Protein AF-0000000081006965 (afdb_homodimer)

pLDDT: mean 77.1, std 19.62, range [31.06, 96.44]

Radius of gyration: 21.75 Å; Cα contacts (8 Å, |Δi|>4): 290; chains: 2; bounding box: 75×69×62 Å

Organism: Clitoria ternatea (NCBI:txid43366)

Sequence (294 aa):
MEWSRDFKRTRKKKHHNWRSQAQQQIYSSNLRQALASAPRRGKAVRESADRVLAITGKGRSRWSRAILAKRVKLKLRKRKRRWKKGKGVERRVRFLGGLIPGCRKEGLTVILEEAIDYIPALEMQVRAMTALFNLLSSASASASTSTMEWSRDFKRTRKKKHHNWRSQAQQQIYSSNLRQALASAPRRGKAVRESADRVLAITGKGRSRWSRAILAKRVKLKLRKRKRRWKKGKGVERRVRFLGGLIPGCRKEGLTVILEEAIDYIPALEMQVRAMTALFNLLSSASASASTST

Foldseek 3Di:
DPPPPPPPVVVPLPDPPCPDPVLVVVLVVQLVVQQVPFDLDLVRNLLSNLLSVLVSVVVSDPSSVVSPCVVVVDPSDDPPPPDPPDPPVVVVQQVLLVVQPPRNPPDNVVSVVSCVVVVVVVVVVSSVVSNVCSVVVVVVVVVVVVD/DPPPPPPPVVVPLPDPPCPDPVLVVVLVVQLVVQQVPFDLDLVRNLLSNLLSVLVSVVLSDPSSVVSPCVVVVDPSDDPPDPDPPDPPVVVVQQVLLVVQPPRNPPDNVVSVVSCVVVVVVVVVVSSVVSNVCSVVVVVVVVVVVVD

Nearest PDB structures (foldseek):
  3on2-assembly1_A  TM=3.967E-01  e=4.120E+00  Rhodococcus jostii RHA1
  3on2-assembly3_C  TM=3.974E-01  e=4.599E+00  Rhodococcus jostii RHA1
  3on2-assembly1_A  TM=3.963E-01  e=4.663E+00  Rhodococcus jostii RHA1
  3on2-assembly3_C  TM=3.970E-01  e=5.204E+00  Rhodococcus jostii RHA1

Structure (mmCIF, N/CA/C/O backbone):
data_AF-0000000081006965-model_v1
#
loop_
_entity.id
_entity.type
_entity.pdbx_description
1 polymer 'Transcription factor'
#
loop_
_atom_site.group_PDB
_atom_site.id
_atom_site.type_symbol
_atom_site.label_atom_id
_atom_site.label_alt_id
_atom_site.label_comp_id
_atom_site.label_asym_id
_atom_site.label_entity_id
_atom_site.label_seq_id
_atom_site.pdbx_PDB_ins_code
_atom_site.Cartn_x
_atom_site.Cartn_y
_atom_site.Cartn_z
_atom_site.occupancy
_atom_site.B_iso_or_equiv
_atom_site.auth_seq_id
_atom_site.auth_comp_id
_atom_site.auth_asym_id
_atom_site.auth_atom_id
_atom_site.pdbx_PDB_model_num
ATOM 1 N N . MET A 1 1 ? -39.594 30.688 -23.125 1 31.27 1 MET A N 1
ATOM 2 C CA . MET A 1 1 ? -38.188 30.812 -22.812 1 31.27 1 MET A CA 1
ATOM 3 C C . MET A 1 1 ? -37.75 29.734 -21.828 1 31.27 1 MET A C 1
ATOM 5 O O . MET A 1 1 ? -38.125 29.766 -20.656 1 31.27 1 MET A O 1
ATOM 9 N N . GLU A 1 2 ? -37.75 28.391 -22.156 1 40 2 GLU A N 1
ATOM 10 C CA . GLU A 1 2 ? -37.531 27.125 -21.453 1 40 2 GLU A CA 1
ATOM 11 C C . GLU A 1 2 ? -36.156 27.078 -20.828 1 40 2 GLU A C 1
ATOM 13 O O . GLU A 1 2 ? -35.156 27.344 -21.5 1 40 2 GLU A O 1
ATOM 18 N N . TRP A 1 3 ? -35.969 27.578 -19.547 1 38.31 3 TRP A N 1
ATOM 19 C CA . TRP A 1 3 ? -34.812 27.609 -18.641 1 38.31 3 TRP A CA 1
ATOM 20 C C . TRP A 1 3 ? -34.094 26.266 -18.609 1 38.31 3 TRP A C 1
ATOM 22 O O . TRP A 1 3 ? -34.688 25.25 -18.266 1 38.31 3 TRP A O 1
ATOM 32 N N . SER A 1 4 ? -33.312 25.891 -19.625 1 39.94 4 SER A N 1
ATOM 33 C CA . SER A 1 4 ? -32.406 24.75 -19.688 1 39.94 4 SER A CA 1
ATOM 34 C C . SER A 1 4 ? -31.469 24.734 -18.484 1 39.94 4 SER A C 1
ATOM 36 O O . SER A 1 4 ? -30.625 25.625 -18.312 1 39.94 4 SER A O 1
ATOM 38 N N . ARG A 1 5 ? -31.953 24.453 -17.234 1 36.75 5 ARG A N 1
ATOM 39 C CA . ARG A 1 5 ? -31.188 24.188 -16.031 1 36.75 5 ARG A CA 1
ATOM 40 C C . ARG A 1 5 ? -29.984 23.281 -16.328 1 36.75 5 ARG A C 1
ATOM 42 O O . ARG A 1 5 ? -30.156 22.141 -16.766 1 36.75 5 ARG A O 1
ATOM 49 N N . ASP A 1 6 ? -28.953 23.781 -16.938 1 35.38 6 ASP A N 1
ATOM 50 C CA . ASP A 1 6 ? -27.656 23.156 -17.156 1 35.38 6 ASP A CA 1
ATOM 51 C C . ASP A 1 6 ? -27.188 22.422 -15.906 1 35.38 6 ASP A C 1
ATOM 53 O O . ASP A 1 6 ? -27.109 23 -14.82 1 35.38 6 ASP A O 1
ATOM 57 N N . PHE A 1 7 ? -27.531 21.172 -15.656 1 37.09 7 PHE A N 1
ATOM 58 C CA . PHE A 1 7 ? -27.094 20.172 -14.688 1 37.09 7 PHE A CA 1
ATOM 59 C C . PHE A 1 7 ? -25.578 20.219 -14.508 1 37.09 7 PHE A C 1
ATOM 61 O O . PHE A 1 7 ? -24.828 19.891 -15.438 1 37.09 7 PHE A O 1
ATOM 68 N N . LYS A 1 8 ? -24.969 21.266 -14.055 1 34.66 8 LYS A N 1
ATOM 69 C CA . LYS A 1 8 ? -23.578 21.281 -13.609 1 34.66 8 LYS A CA 1
ATOM 70 C C . LYS A 1 8 ? -23.266 20.062 -12.75 1 34.66 8 LYS A C 1
ATOM 72 O O . LYS A 1 8 ? -23.828 19.891 -11.664 1 34.66 8 LYS A O 1
ATOM 77 N N . ARG A 1 9 ? -23.281 18.875 -13.414 1 41.22 9 ARG A N 1
ATOM 78 C CA . ARG A 1 9 ? -22.828 17.641 -12.773 1 41.22 9 ARG A CA 1
ATOM 79 C C . ARG A 1 9 ? -21.547 17.906 -11.977 1 41.22 9 ARG A C 1
ATOM 81 O O . ARG A 1 9 ? -20.5 18.203 -12.555 1 41.22 9 ARG A O 1
ATOM 88 N N . THR A 1 10 ? -21.609 18.609 -10.914 1 34.97 10 THR A N 1
ATOM 89 C CA . THR A 1 10 ? -20.516 18.719 -9.969 1 34.97 10 THR A CA 1
ATOM 90 C C . THR A 1 10 ? -19.75 17.406 -9.859 1 34.97 10 THR A C 1
ATOM 92 O O . THR A 1 10 ? -20.359 16.359 -9.602 1 34.97 10 THR A O 1
ATOM 95 N N . ARG A 1 11 ? -18.969 17.172 -10.82 1 36.47 11 ARG A N 1
ATOM 96 C CA . ARG A 1 11 ? -18.094 16.016 -10.828 1 36.47 11 ARG A CA 1
ATOM 97 C C . ARG A 1 11 ? -17.453 15.789 -9.453 1 36.47 11 ARG A C 1
ATOM 99 O O . ARG A 1 11 ? -16.438 16.391 -9.125 1 36.47 11 ARG A O 1
ATOM 106 N N . LYS A 1 12 ? -18.375 15.703 -8.383 1 39.62 12 LYS A N 1
ATOM 107 C CA . LYS A 1 12 ? -17.859 15.305 -7.078 1 39.62 12 LYS A CA 1
ATOM 108 C C . LYS A 1 12 ? -16.797 14.219 -7.215 1 39.62 12 LYS A C 1
ATOM 110 O O . LYS A 1 12 ? -17 13.234 -7.926 1 39.62 12 LYS A O 1
ATOM 115 N N . LYS A 1 13 ? -15.539 14.562 -7.141 1 44.94 13 LYS A N 1
ATOM 116 C CA . LYS A 1 13 ? -14.367 13.703 -7.145 1 44.94 13 LYS A CA 1
ATOM 117 C C . LYS A 1 13 ? -14.609 12.445 -6.309 1 44.94 13 LYS A C 1
ATOM 119 O O . LYS A 1 13 ? -14.688 12.516 -5.082 1 44.94 13 LYS A O 1
ATOM 124 N N . LYS A 1 14 ? -15.531 11.523 -6.816 1 42.94 14 LYS A N 1
ATOM 125 C CA . LYS A 1 14 ? -15.875 10.281 -6.137 1 42.94 14 LYS A CA 1
ATOM 126 C C . LYS A 1 14 ? -14.633 9.43 -5.887 1 42.94 14 LYS A C 1
ATOM 128 O O . LYS A 1 14 ? -13.828 9.211 -6.797 1 42.94 14 LYS A O 1
ATOM 133 N N . HIS A 1 15 ? -14.023 9.516 -4.75 1 53.03 15 HIS A N 1
ATOM 134 C CA . HIS A 1 15 ? -12.984 8.586 -4.316 1 53.03 15 HIS A CA 1
ATOM 135 C C . HIS A 1 15 ? -13.289 7.164 -4.789 1 53.03 15 HIS A C 1
ATOM 137 O O . HIS A 1 15 ? -14.445 6.762 -4.855 1 53.03 15 HIS A O 1
ATOM 143 N N . HIS A 1 16 ? -12.477 6.676 -5.746 1 56.41 16 HIS A N 1
ATOM 144 C CA . HIS A 1 16 ? -12.695 5.297 -6.164 1 56.41 16 HIS A CA 1
ATOM 145 C C . HIS A 1 16 ? -12.953 4.387 -4.969 1 56.41 16 HIS A C 1
ATOM 147 O O . HIS A 1 16 ? -12.273 4.496 -3.941 1 56.41 16 HIS A O 1
ATOM 153 N N . ASN A 1 17 ? -14.125 3.898 -4.938 1 65.62 17 ASN A N 1
ATOM 154 C CA . ASN A 1 17 ? -14.4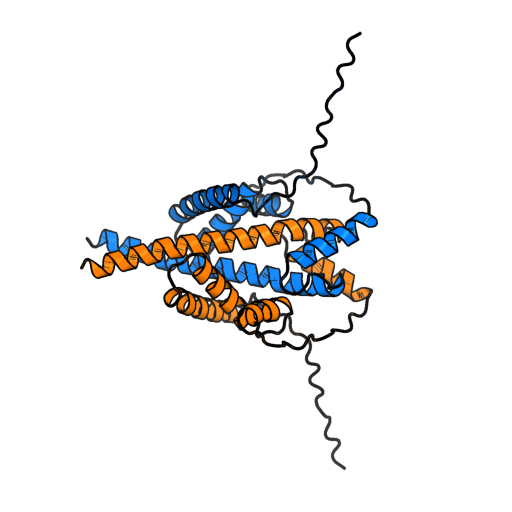61 2.904 -3.924 1 65.62 17 ASN A CA 1
ATOM 155 C C . ASN A 1 17 ? -13.664 1.617 -4.117 1 65.62 17 ASN A C 1
ATOM 157 O O . ASN A 1 17 ? -14.148 0.666 -4.73 1 65.62 17 ASN A O 1
ATOM 161 N N . TRP A 1 18 ? -12.398 1.569 -3.709 1 75.12 18 TRP A N 1
ATOM 162 C CA . TRP A 1 18 ? -11.5 0.429 -3.871 1 75.12 18 TRP A CA 1
ATOM 163 C C . TRP A 1 18 ? -12.016 -0.781 -3.098 1 75.12 18 TRP A C 1
ATOM 165 O O . TRP A 1 18 ? -11.594 -1.911 -3.35 1 75.12 18 TRP A O 1
ATOM 175 N N . ARG A 1 19 ? -13.102 -0.503 -2.398 1 66.06 19 ARG A N 1
ATOM 176 C CA . ARG A 1 19 ? -13.523 -1.569 -1.495 1 66.06 19 ARG A CA 1
ATOM 177 C C . ARG A 1 19 ? -14.727 -2.318 -2.055 1 66.06 19 ARG A C 1
ATOM 179 O O . ARG A 1 19 ? -15.102 -3.375 -1.543 1 66.06 19 ARG A O 1
ATOM 186 N N . SER A 1 20 ? -15.109 -1.802 -3.201 1 79.62 20 SER A N 1
ATOM 187 C CA . SER A 1 20 ? -16.281 -2.523 -3.68 1 79.62 20 SER A CA 1
ATOM 188 C C . SER A 1 20 ? -15.898 -3.871 -4.281 1 79.62 20 SER A C 1
ATOM 190 O O . SER A 1 20 ? -14.852 -3.992 -4.922 1 79.62 20 SER A O 1
ATOM 192 N N . GLN A 1 21 ? -16.828 -4.906 -4.031 1 79.38 21 GLN A N 1
ATOM 193 C CA . GLN A 1 21 ? -16.609 -6.266 -4.508 1 79.38 21 GLN A CA 1
ATOM 194 C C . GLN A 1 21 ? -16.516 -6.309 -6.031 1 79.38 21 GLN A C 1
ATOM 196 O O . GLN A 1 21 ? -15.703 -7.047 -6.594 1 79.38 21 GLN A O 1
ATOM 201 N N . ALA A 1 22 ? -17.328 -5.473 -6.59 1 81.69 22 ALA A N 1
ATOM 202 C CA . ALA A 1 22 ? -17.328 -5.453 -8.047 1 81.69 22 ALA A CA 1
ATOM 203 C C . ALA A 1 22 ? -15.992 -4.949 -8.594 1 81.69 22 ALA A C 1
ATOM 205 O O . ALA A 1 22 ? -15.422 -5.543 -9.508 1 81.69 22 ALA A O 1
ATOM 206 N N . GLN A 1 23 ? -15.508 -3.916 -7.977 1 81.75 23 GLN A N 1
ATOM 207 C CA . GLN A 1 23 ? -14.227 -3.355 -8.406 1 81.75 23 GLN A CA 1
ATOM 208 C C . GLN A 1 23 ? -13.086 -4.34 -8.172 1 81.75 23 GLN A C 1
ATOM 210 O O . GLN A 1 23 ? -12.172 -4.453 -8.992 1 81.75 23 GLN A O 1
ATOM 215 N N . GLN A 1 24 ? -13.188 -5.02 -7.137 1 84.75 24 GLN A N 1
ATOM 216 C CA . GLN A 1 24 ? -12.188 -6.035 -6.809 1 84.75 24 GLN A CA 1
ATOM 217 C C . GLN A 1 24 ? -12.156 -7.133 -7.863 1 84.75 24 GLN A C 1
ATOM 219 O O . GLN A 1 24 ? -11.078 -7.59 -8.258 1 84.75 24 GLN A O 1
ATOM 224 N N . GLN A 1 25 ? -13.375 -7.512 -8.273 1 85.12 25 GLN A N 1
ATOM 225 C CA . GLN A 1 25 ? -13.453 -8.586 -9.258 1 85.12 25 GLN A CA 1
ATOM 226 C C . GLN A 1 25 ? -12.906 -8.133 -10.609 1 85.12 25 GLN A C 1
ATOM 228 O O . GLN A 1 2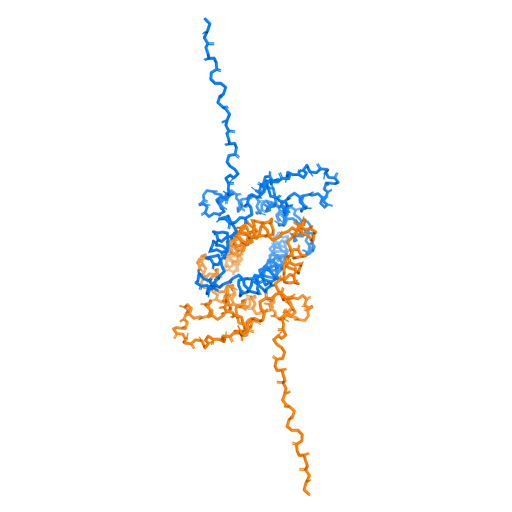5 ? -12.195 -8.883 -11.289 1 85.12 25 GLN A O 1
ATOM 233 N N . ILE A 1 26 ? -13.258 -6.965 -10.906 1 87.25 26 ILE A N 1
ATOM 234 C CA . ILE A 1 26 ? -12.758 -6.414 -12.164 1 87.25 26 ILE A CA 1
ATOM 235 C C . ILE A 1 26 ? -11.242 -6.281 -12.109 1 87.25 26 ILE A C 1
ATOM 237 O O . ILE A 1 26 ? -10.531 -6.699 -13.031 1 87.25 26 ILE A O 1
ATOM 241 N N . TYR A 1 27 ? -10.734 -5.789 -11.047 1 92.12 27 TYR A N 1
ATOM 242 C CA . TYR A 1 27 ? -9.297 -5.617 -10.867 1 92.12 27 TYR A CA 1
ATOM 243 C C . TYR A 1 27 ? -8.578 -6.961 -10.922 1 92.12 27 TYR A C 1
ATOM 245 O O . TYR A 1 27 ? -7.551 -7.094 -11.586 1 92.12 27 TYR A O 1
ATOM 253 N N . SER A 1 28 ? -9.141 -7.91 -10.289 1 90.56 28 SER A N 1
ATOM 254 C CA . SER A 1 28 ? -8.523 -9.227 -10.234 1 90.56 28 SER A CA 1
ATOM 255 C C . SER A 1 28 ? -8.422 -9.852 -11.625 1 90.56 28 SER A C 1
ATOM 257 O O . SER A 1 28 ? -7.387 -10.422 -11.977 1 90.56 28 SER A O 1
ATOM 259 N N . SER A 1 29 ? -9.5 -9.688 -12.312 1 90 29 SER A N 1
ATOM 260 C CA . SER A 1 29 ? -9.516 -10.25 -13.664 1 90 29 SER A CA 1
ATOM 261 C C . SER A 1 29 ? -8.477 -9.562 -14.555 1 90 29 SER A C 1
ATOM 263 O O . SER A 1 29 ? -7.758 -10.234 -15.297 1 90 29 SER A O 1
ATOM 265 N N . ASN A 1 30 ? -8.398 -8.289 -14.461 1 91.62 30 ASN A N 1
ATOM 266 C CA . ASN A 1 30 ? -7.422 -7.527 -15.242 1 91.62 30 ASN A CA 1
ATOM 267 C C . ASN A 1 30 ? -5.992 -7.863 -14.828 1 91.62 30 ASN A C 1
ATOM 269 O O . ASN A 1 30 ? -5.102 -7.953 -15.672 1 91.62 30 ASN A O 1
ATOM 273 N N . LEU A 1 31 ? -5.805 -8.023 -13.609 1 92.75 31 LEU A N 1
ATOM 274 C CA . LEU A 1 31 ? -4.477 -8.328 -13.086 1 92.75 31 LEU A CA 1
ATOM 275 C C . LEU A 1 31 ? -3.998 -9.688 -13.578 1 92.75 31 LEU A C 1
ATOM 277 O O . LEU A 1 31 ? -2.855 -9.828 -14.016 1 92.75 31 LEU A O 1
ATOM 281 N N . ARG A 1 32 ? -4.859 -10.664 -13.531 1 89.56 32 ARG A N 1
ATOM 282 C CA . ARG A 1 32 ? -4.516 -12 -14.008 1 89.56 32 ARG A CA 1
ATOM 283 C C . ARG A 1 32 ? -4.102 -11.969 -15.477 1 89.56 32 ARG A C 1
ATOM 285 O O . ARG A 1 32 ? -3.092 -12.57 -15.852 1 89.56 32 ARG A O 1
ATOM 292 N N . GLN A 1 33 ? -4.895 -11.242 -16.188 1 90.56 33 GLN A N 1
ATOM 293 C CA . GLN A 1 33 ? -4.617 -11.156 -17.625 1 90.56 33 GLN A CA 1
ATOM 294 C C . GLN A 1 33 ? -3.287 -10.453 -17.875 1 90.56 33 GLN A C 1
ATOM 296 O O . GLN A 1 33 ? -2.5 -10.891 -18.719 1 90.56 33 GLN A O 1
ATOM 301 N N . ALA A 1 34 ? -3.033 -9.43 -17.141 1 91.81 34 ALA A N 1
ATOM 302 C CA . ALA A 1 34 ? -1.812 -8.648 -17.328 1 91.81 34 ALA A CA 1
ATOM 303 C C . ALA A 1 34 ? -0.581 -9.445 -16.922 1 91.81 34 ALA A C 1
ATOM 305 O O . ALA A 1 34 ? 0.448 -9.406 -17.594 1 91.81 34 ALA A O 1
ATOM 306 N N . LEU A 1 35 ? -0.679 -10.164 -15.914 1 88.81 35 LEU A N 1
ATOM 307 C CA . LEU A 1 35 ? 0.465 -10.914 -15.398 1 88.81 35 LEU A CA 1
ATOM 308 C C . LEU A 1 35 ? 0.749 -12.133 -16.266 1 88.81 35 LEU A C 1
ATOM 310 O O . LEU A 1 35 ? 1.903 -12.539 -16.406 1 88.81 35 LEU A O 1
ATOM 314 N N . ALA A 1 36 ? -0.28 -12.711 -16.812 1 85.5 36 ALA A N 1
ATOM 315 C CA . ALA A 1 36 ? -0.121 -13.859 -17.703 1 85.5 36 ALA A CA 1
ATOM 316 C C . ALA A 1 36 ? 0.612 -13.477 -18.984 1 85.5 36 ALA A C 1
ATOM 318 O O . ALA A 1 36 ? 1.337 -14.289 -19.562 1 85.5 36 ALA A O 1
ATOM 319 N N . SER A 1 37 ? 0.45 -12.242 -19.281 1 87.31 37 SER A N 1
ATOM 320 C CA . SER A 1 37 ? 1.027 -11.797 -20.547 1 87.31 37 SER A CA 1
ATOM 321 C C . SER A 1 37 ? 2.361 -11.094 -20.344 1 87.31 37 SER A C 1
ATOM 323 O O . SER A 1 37 ? 3.076 -10.797 -21.297 1 87.31 37 SER A O 1
ATOM 325 N N . ALA A 1 38 ? 2.713 -10.922 -19.125 1 86.5 38 ALA A N 1
ATOM 326 C CA . ALA A 1 38 ? 3.922 -10.156 -18.812 1 86.5 38 ALA A CA 1
ATOM 327 C C . ALA A 1 38 ? 5.164 -11.039 -18.922 1 86.5 38 ALA A C 1
ATOM 329 O O . ALA A 1 38 ? 5.121 -12.234 -18.609 1 86.5 38 ALA A O 1
ATOM 330 N N . PRO A 1 39 ? 6.203 -10.375 -19.469 1 83.88 39 PRO A N 1
ATOM 331 C CA . PRO A 1 39 ? 7.465 -11.117 -19.406 1 83.88 39 PRO A CA 1
ATOM 332 C C . PRO A 1 39 ? 7.812 -11.586 -18 1 83.88 39 PRO A C 1
ATOM 334 O O . PRO A 1 39 ? 7.504 -10.898 -17.016 1 83.88 39 PRO A O 1
ATOM 337 N N . ARG A 1 40 ? 8.469 -12.695 -17.906 1 78.12 40 ARG A N 1
ATOM 338 C CA . ARG A 1 40 ? 8.734 -13.32 -16.609 1 78.12 40 ARG A CA 1
ATOM 339 C C . ARG A 1 40 ? 9.906 -12.641 -15.906 1 78.12 40 ARG A C 1
ATOM 341 O O . ARG A 1 40 ? 10.586 -13.258 -15.086 1 78.12 40 ARG A O 1
ATOM 348 N N . ARG A 1 41 ? 10.062 -11.508 -16.219 1 77.25 41 ARG A N 1
ATOM 349 C CA . ARG A 1 41 ? 11.047 -10.727 -15.484 1 77.25 41 ARG A CA 1
ATOM 350 C C . ARG A 1 41 ? 10.406 -9.984 -14.312 1 77.25 41 ARG A C 1
ATOM 352 O O . ARG A 1 41 ? 9.312 -9.438 -14.453 1 77.25 41 ARG A O 1
ATOM 359 N N . GLY A 1 42 ? 10.961 -9.992 -13.141 1 74.5 42 GLY A N 1
ATOM 360 C CA . GLY A 1 42 ? 10.406 -9.445 -11.914 1 74.5 42 GLY A CA 1
ATOM 361 C C . GLY A 1 42 ? 9.961 -8 -12.047 1 74.5 42 GLY A C 1
ATOM 362 O O . GLY A 1 42 ? 8.883 -7.633 -11.586 1 74.5 42 GLY A O 1
ATOM 363 N N . LYS A 1 43 ? 10.852 -7.207 -12.688 1 82.25 43 LYS A N 1
ATOM 364 C CA . LYS A 1 43 ? 10.523 -5.789 -12.82 1 82.25 43 LYS A CA 1
ATOM 365 C C . LYS A 1 43 ? 9.344 -5.586 -13.766 1 82.25 43 LYS A C 1
ATOM 367 O O . LYS A 1 43 ? 8.484 -4.738 -13.523 1 82.25 43 LYS A O 1
ATOM 372 N N . ALA A 1 44 ? 9.375 -6.324 -14.828 1 85.75 44 ALA A N 1
ATOM 373 C CA . ALA A 1 44 ? 8.305 -6.195 -15.812 1 85.75 44 ALA A CA 1
ATOM 374 C C . ALA A 1 44 ? 6.965 -6.637 -15.227 1 85.75 44 ALA A C 1
ATOM 376 O O . ALA A 1 44 ? 5.93 -6.027 -15.5 1 85.75 44 ALA A O 1
ATOM 377 N N . VAL A 1 45 ? 7 -7.629 -14.406 1 85.88 45 VAL A N 1
ATOM 378 C CA . VAL A 1 45 ? 5.793 -8.141 -13.766 1 85.88 45 VAL A CA 1
ATOM 379 C C . VAL A 1 45 ? 5.262 -7.117 -12.766 1 85.88 45 VAL A C 1
ATOM 381 O O . VAL A 1 45 ? 4.062 -6.832 -12.742 1 85.88 45 VAL A O 1
ATOM 384 N N . ARG A 1 46 ? 6.199 -6.555 -12.102 1 87 46 ARG A N 1
ATOM 385 C CA . ARG A 1 46 ? 5.82 -5.543 -11.125 1 87 46 ARG A CA 1
ATOM 386 C C . ARG A 1 46 ? 5.215 -4.32 -11.805 1 87 46 ARG A C 1
ATOM 388 O O . ARG A 1 46 ? 4.199 -3.787 -11.359 1 87 46 ARG A O 1
ATOM 395 N N . GLU A 1 47 ? 5.82 -3.951 -12.859 1 89 47 GLU A N 1
ATOM 396 C CA . GLU A 1 47 ? 5.332 -2.801 -13.617 1 89 47 GLU A CA 1
ATOM 397 C C . GLU A 1 47 ? 3.959 -3.078 -14.219 1 89 47 GLU A C 1
ATOM 399 O O . GLU A 1 47 ? 3.109 -2.188 -14.273 1 89 47 GLU A O 1
ATOM 404 N N . SER A 1 48 ? 3.814 -4.281 -14.617 1 90.06 48 SER A N 1
ATOM 405 C CA . SER A 1 48 ? 2.514 -4.656 -15.164 1 90.06 48 SER A CA 1
ATOM 406 C C . SER A 1 48 ? 1.428 -4.59 -14.094 1 90.06 48 SER A C 1
ATOM 408 O O . SER A 1 48 ? 0.332 -4.086 -14.344 1 90.06 48 SER A O 1
ATOM 410 N N . ALA A 1 49 ? 1.78 -5.066 -12.93 1 91.94 49 ALA A N 1
ATOM 411 C CA . ALA A 1 49 ? 0.826 -5.023 -11.82 1 91.94 49 ALA A CA 1
ATOM 412 C C . ALA A 1 49 ? 0.493 -3.586 -11.445 1 91.94 49 ALA A C 1
ATOM 414 O O . ALA A 1 49 ? -0.674 -3.246 -11.234 1 91.94 49 ALA A O 1
ATOM 415 N N . ASP A 1 50 ? 1.483 -2.734 -11.406 1 91.38 50 ASP A N 1
ATOM 416 C CA . ASP A 1 50 ? 1.284 -1.321 -11.094 1 91.38 50 ASP A CA 1
ATOM 417 C C . ASP A 1 50 ? 0.414 -0.644 -12.148 1 91.38 50 ASP A C 1
ATOM 419 O O . ASP A 1 50 ? -0.433 0.19 -11.82 1 91.38 50 ASP A O 1
ATOM 423 N N . ARG A 1 51 ? 0.624 -1.045 -13.328 1 91.88 51 ARG A N 1
ATOM 424 C CA . ARG A 1 51 ? -0.124 -0.437 -14.422 1 91.88 51 ARG A CA 1
ATOM 425 C C . ARG A 1 51 ? -1.601 -0.814 -14.359 1 91.88 51 ARG A C 1
ATOM 427 O O . ARG A 1 51 ? -2.473 0.025 -14.594 1 91.88 51 ARG A O 1
ATOM 434 N N . VAL A 1 52 ? -1.881 -1.988 -14.07 1 92.94 52 VAL A N 1
ATOM 435 C CA . VAL A 1 52 ? -3.27 -2.418 -13.953 1 92.94 52 VAL A CA 1
ATOM 436 C C . VAL A 1 52 ? -3.959 -1.631 -12.836 1 92.94 52 VAL A C 1
ATOM 438 O O . VAL A 1 52 ? -5.109 -1.206 -12.992 1 92.94 52 VAL A O 1
ATOM 441 N N . LEU A 1 53 ? -3.221 -1.45 -11.781 1 93.25 53 LEU A N 1
ATOM 442 C CA . LEU A 1 53 ? -3.76 -0.663 -10.68 1 93.25 53 LEU A CA 1
ATOM 443 C C . LEU A 1 53 ? -4.078 0.759 -11.133 1 93.25 53 LEU A C 1
ATOM 445 O O . LEU A 1 53 ? -5.156 1.281 -10.844 1 93.25 53 LEU A O 1
ATOM 449 N N . ALA A 1 54 ? -3.127 1.333 -11.852 1 92.94 54 ALA A N 1
ATOM 450 C CA . ALA A 1 54 ? -3.295 2.707 -12.32 1 92.94 54 ALA A CA 1
ATOM 451 C C . ALA A 1 54 ? -4.43 2.805 -13.336 1 92.94 54 ALA A C 1
ATOM 453 O O . ALA A 1 54 ? -5.188 3.779 -13.336 1 92.94 54 ALA A O 1
ATOM 454 N N . ILE A 1 55 ? -4.594 1.854 -14.148 1 89.62 55 ILE A N 1
ATOM 455 C CA . ILE A 1 55 ? -5.672 1.825 -15.133 1 89.62 55 ILE A CA 1
ATOM 456 C C . ILE A 1 55 ? -7.02 1.745 -14.414 1 89.62 55 ILE A C 1
ATOM 458 O O . ILE A 1 55 ? -7.98 2.412 -14.805 1 89.62 55 ILE A O 1
ATOM 462 N N . THR A 1 56 ? -6.984 0.958 -13.398 1 89.5 56 THR A N 1
ATOM 463 C CA . THR A 1 56 ? -8.211 0.817 -12.617 1 89.5 56 THR A CA 1
ATOM 464 C C . THR A 1 56 ? -8.594 2.143 -11.961 1 89.5 56 THR A C 1
ATOM 466 O O . THR A 1 56 ? -9.773 2.438 -11.789 1 89.5 56 THR A O 1
ATOM 469 N N . GLY A 1 57 ? -7.645 2.889 -11.641 1 85.81 57 GLY A N 1
ATOM 470 C CA . GLY A 1 57 ? -7.898 4.211 -11.086 1 85.81 57 GLY A CA 1
ATOM 471 C C . GLY A 1 57 ? -8.375 5.207 -12.125 1 85.81 57 GLY A C 1
ATOM 472 O O . GLY A 1 57 ? -8.789 6.32 -11.789 1 85.81 57 GLY A O 1
ATOM 473 N N . LYS A 1 58 ? -8.32 4.898 -13.289 1 81.69 58 LYS A N 1
ATOM 474 C CA . LYS A 1 58 ? -8.836 5.656 -14.422 1 81.69 58 LYS A CA 1
ATOM 475 C C . LYS A 1 58 ? -8.141 7.008 -14.547 1 81.69 58 LYS A C 1
ATOM 477 O O . LYS A 1 58 ? -8.734 7.977 -15.016 1 81.69 58 LYS A O 1
ATOM 482 N N . GLY A 1 59 ? -6.973 7.109 -13.93 1 81.25 59 GLY A N 1
ATOM 483 C CA . GLY A 1 59 ? -6.227 8.352 -14.031 1 81.25 59 GLY A CA 1
ATOM 484 C C . GLY A 1 59 ? -6.863 9.492 -13.258 1 81.25 59 GLY A C 1
ATOM 485 O O . GLY A 1 59 ? -6.574 10.664 -13.516 1 81.25 59 GLY A O 1
ATOM 486 N N . ARG A 1 60 ? -7.676 9.211 -12.336 1 83.44 60 ARG A N 1
ATOM 487 C CA . ARG A 1 60 ? -8.391 10.242 -11.594 1 83.44 60 ARG A CA 1
ATOM 488 C C . ARG A 1 60 ? -7.52 10.82 -10.484 1 83.44 60 ARG A C 1
ATOM 490 O O . ARG A 1 60 ? -7.77 11.938 -10.008 1 83.44 60 ARG A O 1
ATOM 497 N N . SER A 1 61 ? -6.562 10.047 -10.125 1 90.06 61 SER A N 1
ATOM 498 C CA . SER A 1 61 ? -5.633 10.484 -9.086 1 90.06 61 SER A CA 1
ATOM 499 C C . SER A 1 61 ? -4.25 10.766 -9.664 1 90.06 61 SER A C 1
ATOM 501 O O . SER A 1 61 ? -3.918 10.305 -10.758 1 90.06 61 SER A O 1
ATOM 503 N N . ARG A 1 62 ? -3.553 11.609 -8.969 1 88.25 62 ARG A N 1
ATOM 504 C CA . ARG A 1 62 ? -2.215 11.969 -9.43 1 88.25 62 ARG A CA 1
ATOM 505 C C . ARG A 1 62 ? -1.317 10.742 -9.516 1 88.25 62 ARG A C 1
ATOM 507 O O . ARG A 1 62 ? -0.539 10.602 -10.461 1 88.25 62 ARG A O 1
ATOM 514 N N . TRP A 1 63 ? -1.428 9.875 -8.516 1 92.44 63 TRP A N 1
ATOM 515 C CA . TRP A 1 63 ? -0.558 8.703 -8.516 1 92.44 63 TRP A CA 1
ATOM 516 C C . TRP A 1 63 ? -0.849 7.805 -9.711 1 92.44 63 TRP A C 1
ATOM 518 O O . TRP A 1 63 ? 0.074 7.289 -10.352 1 92.44 63 TRP A O 1
ATOM 528 N N . SER A 1 64 ? -2.125 7.594 -10.055 1 92.06 64 SER A N 1
ATOM 529 C CA . SER A 1 64 ? -2.451 6.723 -11.18 1 92.06 64 SER A CA 1
ATOM 530 C C . SER A 1 64 ? -1.983 7.324 -12.5 1 92.06 64 SER A C 1
ATOM 532 O O . SER A 1 64 ? -1.462 6.613 -13.359 1 92.06 64 SER A O 1
ATOM 534 N N . ARG A 1 65 ? -2.107 8.625 -12.57 1 90.88 65 ARG A N 1
ATOM 535 C CA . ARG A 1 65 ? -1.625 9.289 -13.773 1 90.88 65 ARG A CA 1
ATOM 536 C C . ARG A 1 65 ? -0.106 9.195 -13.883 1 90.88 65 ARG A C 1
ATOM 538 O O . ARG A 1 65 ? 0.431 8.953 -14.961 1 90.88 65 ARG A O 1
ATOM 545 N N . ALA A 1 66 ? 0.54 9.367 -12.82 1 92.19 66 ALA A N 1
ATOM 546 C CA . ALA A 1 66 ? 1.999 9.32 -12.797 1 92.19 66 ALA A CA 1
ATOM 547 C C . ALA A 1 66 ? 2.504 7.938 -13.211 1 92.19 66 ALA A C 1
ATOM 549 O O . ALA A 1 66 ? 3.467 7.82 -13.969 1 92.19 66 ALA A O 1
ATOM 550 N N . ILE A 1 67 ? 1.903 6.887 -12.734 1 91.19 67 ILE A N 1
ATOM 551 C CA . ILE A 1 67 ? 2.301 5.52 -13.055 1 91.19 67 ILE A CA 1
ATOM 552 C C . ILE A 1 67 ? 2.09 5.254 -14.547 1 91.19 67 ILE A C 1
ATOM 554 O O . ILE A 1 67 ? 2.938 4.645 -15.203 1 91.19 67 ILE A O 1
ATOM 558 N N . LEU A 1 68 ? 0.952 5.723 -15.031 1 87.88 68 LEU A N 1
ATOM 559 C CA . LEU A 1 68 ? 0.628 5.496 -16.438 1 87.88 68 LEU A CA 1
ATOM 560 C C . LEU A 1 68 ? 1.566 6.281 -17.344 1 87.88 68 LEU A C 1
ATOM 562 O O . LEU A 1 68 ? 1.88 5.84 -18.453 1 87.88 68 LEU A O 1
ATOM 566 N N . ALA A 1 69 ? 1.978 7.477 -16.875 1 85.69 69 ALA A N 1
ATOM 567 C CA . ALA A 1 69 ? 2.83 8.344 -17.688 1 85.69 69 ALA A CA 1
ATOM 568 C C . ALA A 1 69 ? 4.238 7.77 -17.812 1 85.69 69 ALA A C 1
ATOM 570 O O . ALA A 1 69 ? 4.961 8.094 -18.75 1 85.69 69 ALA A O 1
ATOM 571 N N . LYS A 1 70 ? 4.648 7.082 -16.797 1 74.06 70 LYS A N 1
ATOM 572 C CA . LYS A 1 70 ? 5.98 6.488 -16.891 1 74.06 70 LYS A CA 1
ATOM 573 C C . LYS A 1 70 ? 6.148 5.727 -18.203 1 74.06 70 LYS A C 1
ATOM 575 O O . LYS A 1 70 ? 7.246 5.68 -18.75 1 74.06 70 LYS A O 1
ATOM 580 N N . ARG A 1 71 ? 5.043 5.191 -18.531 1 59.91 71 ARG A N 1
ATOM 581 C CA . ARG A 1 71 ? 5.121 4.469 -19.797 1 59.91 71 ARG A CA 1
ATOM 582 C C . ARG A 1 71 ? 4.703 5.359 -20.969 1 59.91 71 ARG A C 1
ATOM 584 O O . ARG A 1 71 ? 5.129 5.141 -22.109 1 59.91 71 ARG A O 1
ATOM 591 N N . VAL A 1 72 ? 3.559 6.293 -20.562 1 52.59 72 VAL A N 1
ATOM 592 C CA . VAL A 1 72 ? 3.062 7.141 -21.641 1 52.59 72 VAL A CA 1
ATOM 593 C C . VAL A 1 72 ? 3.602 8.562 -21.484 1 52.59 72 VAL A C 1
ATOM 595 O O . VAL A 1 72 ? 3.488 9.148 -20.406 1 52.59 72 VAL A O 1
ATOM 598 N N . LYS A 1 73 ? 4.652 8.914 -21.969 1 49.62 73 LYS A N 1
ATOM 599 C CA . LYS A 1 73 ? 4.926 10.352 -21.984 1 49.62 73 LYS A CA 1
ATOM 600 C C . LYS A 1 73 ? 3.629 11.156 -21.938 1 49.62 73 LYS A C 1
ATOM 602 O O . LYS A 1 73 ? 3.365 11.984 -22.812 1 49.62 73 LYS A O 1
ATOM 607 N N . LEU A 1 74 ? 2.486 10.695 -21.328 1 45.97 74 LEU A N 1
ATOM 608 C CA . LEU A 1 74 ? 1.236 11.422 -21.516 1 45.97 74 LEU A CA 1
ATOM 609 C C . LEU A 1 74 ? 1.145 12.594 -20.547 1 45.97 74 LEU A C 1
ATOM 611 O O . LEU A 1 74 ? 1.612 12.5 -19.406 1 45.97 74 LEU A O 1
ATOM 615 N N . LYS A 1 75 ? 1.107 13.758 -21.078 1 43.59 75 LYS A N 1
ATOM 616 C CA . LYS A 1 75 ? 0.8 15.031 -20.438 1 43.59 75 LYS A CA 1
ATOM 617 C C . LYS A 1 75 ? -0.471 14.938 -19.609 1 43.59 75 LYS A C 1
ATOM 619 O O . LYS A 1 75 ? -1.575 14.867 -20.141 1 43.59 75 LYS A O 1
ATOM 624 N N . LEU A 1 76 ? -0.633 14.039 -18.703 1 48.28 76 LEU A N 1
ATOM 625 C CA . LEU A 1 76 ? -1.872 14.039 -17.938 1 48.28 76 LEU A CA 1
ATOM 626 C C . LEU A 1 76 ? -2.062 15.367 -17.219 1 48.28 76 LEU A C 1
ATOM 628 O O . LEU A 1 76 ? -1.127 15.883 -16.594 1 48.28 76 LEU A O 1
ATOM 632 N N . ARG A 1 77 ? -3.119 16.078 -17.531 1 47.12 77 ARG A N 1
ATOM 633 C CA . ARG A 1 77 ? -3.527 17.391 -17.031 1 47.12 77 ARG A CA 1
ATOM 634 C C . ARG A 1 77 ? -3.545 17.438 -15.516 1 47.12 77 ARG A C 1
ATOM 636 O O . ARG A 1 77 ? -4.188 16.609 -14.875 1 47.12 77 ARG A O 1
ATOM 643 N N . LYS A 1 78 ? -2.643 18.078 -15.078 1 51.41 78 LYS A N 1
ATOM 644 C CA . LYS A 1 78 ? -2.598 18.438 -13.664 1 51.41 78 LYS A CA 1
ATOM 645 C C . LYS A 1 78 ? -3.928 19.031 -13.203 1 51.41 78 LYS A C 1
ATOM 647 O O . LYS A 1 78 ? -4.422 19.984 -13.797 1 51.41 78 LYS A O 1
ATOM 652 N N . ARG A 1 79 ? -4.926 18.312 -12.672 1 47.44 79 ARG A N 1
ATOM 653 C CA . ARG A 1 79 ? -6.094 18.969 -12.102 1 47.44 79 ARG A CA 1
ATOM 654 C C . ARG A 1 79 ? -5.742 19.688 -10.797 1 47.44 79 ARG A C 1
ATOM 656 O O . ARG A 1 79 ? -5.27 19.047 -9.852 1 47.44 79 ARG A O 1
ATOM 663 N N . LYS A 1 80 ? -5.531 20.938 -10.789 1 46.34 80 LYS A N 1
ATOM 664 C CA . LYS A 1 80 ? -5.309 21.797 -9.617 1 46.34 80 LYS A CA 1
ATOM 665 C C . LYS A 1 80 ? -6.535 21.812 -8.711 1 46.34 80 LYS A C 1
ATOM 667 O O . LYS A 1 80 ? -7.602 22.281 -9.109 1 46.34 80 LYS A O 1
ATOM 672 N N . ARG A 1 81 ? -6.742 20.781 -7.918 1 46 81 ARG A N 1
ATOM 673 C CA . ARG A 1 81 ? -7.891 20.922 -7.031 1 46 81 ARG A CA 1
ATOM 674 C C . ARG A 1 81 ? -7.652 22.031 -6 1 46 81 ARG A C 1
ATOM 676 O O . ARG A 1 81 ? -6.598 22.078 -5.367 1 46 81 ARG A O 1
ATOM 683 N N . ARG A 1 82 ? -8.414 23.156 -6.094 1 42.03 82 ARG A N 1
ATOM 684 C CA . ARG A 1 82 ? -8.469 24.281 -5.168 1 42.03 82 ARG A CA 1
ATOM 685 C C . ARG A 1 82 ? -8.922 23.828 -3.785 1 42.03 82 ARG A C 1
ATOM 687 O O . ARG A 1 82 ? -10.07 23.438 -3.602 1 42.03 82 ARG A O 1
ATOM 694 N N . TRP A 1 83 ? -8.008 23.234 -3.008 1 44.56 83 TRP A N 1
ATOM 695 C CA . TRP A 1 83 ? -8.289 22.719 -1.674 1 44.56 83 TRP A CA 1
ATOM 696 C C . TRP A 1 83 ? -8.602 23.844 -0.705 1 44.56 83 TRP A C 1
ATOM 698 O O . TRP A 1 83 ? -7.863 24.828 -0.638 1 44.56 83 TRP A O 1
ATOM 708 N N . LYS A 1 84 ? -9.812 24.047 -0.379 1 46.28 84 LYS A N 1
ATOM 709 C CA . LYS A 1 84 ? -10.148 24.922 0.743 1 46.28 84 LYS A CA 1
ATOM 710 C C . LYS A 1 84 ? -9.477 24.453 2.029 1 46.28 84 LYS A C 1
ATOM 712 O O . LYS A 1 84 ? -9.586 23.281 2.393 1 46.28 84 LYS A O 1
ATOM 717 N N . LYS A 1 85 ? -8.422 25 2.564 1 52.97 85 LYS A N 1
ATOM 718 C CA . LYS A 1 85 ? -7.406 24.812 3.6 1 52.97 85 LYS A CA 1
ATOM 719 C C . LYS A 1 85 ? -7.98 24.094 4.809 1 52.97 85 LYS A C 1
ATOM 721 O O . LYS A 1 85 ? -7.332 23.203 5.371 1 52.97 85 LYS A O 1
ATOM 726 N N . GLY A 1 86 ? -8.992 24.578 5.652 1 55.75 86 GLY A N 1
ATOM 727 C CA . GLY A 1 86 ? -9.188 24.391 7.082 1 55.75 86 GLY A CA 1
ATOM 728 C C . GLY A 1 86 ? -9.977 23.156 7.43 1 55.75 86 GLY A C 1
ATOM 729 O O . GLY A 1 86 ? -9.492 22.281 8.156 1 55.75 86 GLY A O 1
ATOM 730 N N . LYS A 1 87 ? -11.273 23.094 7.199 1 57.97 87 LYS A N 1
ATOM 731 C CA . LYS A 1 87 ? -12.227 22.062 7.602 1 57.97 87 LYS A CA 1
ATOM 732 C C . LYS A 1 87 ? -11.992 20.766 6.84 1 57.97 87 LYS A C 1
ATOM 734 O O . LYS A 1 87 ? -12.156 19.672 7.391 1 57.97 87 LYS A O 1
ATOM 739 N N . GLY A 1 88 ? -11.211 20.875 5.781 1 75.5 88 GLY A N 1
ATOM 740 C CA . GLY A 1 88 ? -11.016 19.734 4.891 1 75.5 88 GLY A CA 1
ATOM 741 C C . GLY A 1 88 ? -9.805 18.906 5.246 1 75.5 88 GLY A C 1
ATOM 742 O O . GLY A 1 88 ? -9.828 17.672 5.102 1 75.5 88 GLY A O 1
ATOM 743 N N . VAL A 1 89 ? -8.836 19.594 5.883 1 83.31 89 VAL A N 1
ATOM 744 C CA . VAL A 1 89 ? -7.605 18.875 6.199 1 83.31 89 VAL A CA 1
ATOM 745 C C . VAL A 1 89 ? -7.844 17.938 7.383 1 83.31 89 VAL A C 1
ATOM 747 O O . VAL A 1 89 ? -7.371 16.797 7.383 1 83.31 89 VAL A O 1
ATOM 750 N N . GLU A 1 90 ? -8.609 18.391 8.336 1 87.5 90 GLU A N 1
ATOM 751 C CA . GLU A 1 90 ? -8.875 17.578 9.523 1 87.5 90 GLU A CA 1
ATOM 752 C C . GLU A 1 90 ? -9.664 16.312 9.164 1 87.5 90 GLU A C 1
ATOM 754 O O . GLU A 1 90 ? -9.391 15.242 9.695 1 87.5 90 GLU A O 1
ATOM 759 N N . ARG A 1 91 ? -10.625 16.484 8.336 1 89.38 91 ARG A N 1
ATOM 760 C CA . ARG A 1 91 ? -11.398 15.32 7.906 1 89.38 91 ARG A CA 1
ATOM 761 C C . ARG A 1 91 ? -10.516 14.32 7.156 1 89.38 91 ARG A C 1
ATOM 763 O O . ARG A 1 91 ? -10.648 13.109 7.344 1 89.38 91 ARG A O 1
ATOM 770 N N . ARG A 1 92 ? -9.633 14.836 6.414 1 89.88 92 ARG A N 1
ATOM 771 C CA . ARG A 1 92 ? -8.742 13.977 5.645 1 89.88 92 ARG A CA 1
ATOM 772 C C . ARG A 1 92 ? -7.762 13.242 6.559 1 89.88 92 ARG A C 1
ATOM 774 O O . ARG A 1 92 ? -7.445 12.078 6.332 1 89.88 92 ARG A O 1
ATOM 781 N N . VAL A 1 93 ? -7.383 13.914 7.52 1 92.62 93 VAL A N 1
ATOM 782 C CA . VAL A 1 93 ? -6.484 13.289 8.492 1 92.62 93 VAL A CA 1
ATOM 783 C C . VAL A 1 93 ? -7.203 12.148 9.203 1 92.62 93 VAL A C 1
ATOM 785 O O . VAL A 1 93 ? -6.645 11.062 9.359 1 92.62 93 VAL A O 1
ATOM 788 N N . ARG A 1 94 ? -8.43 12.406 9.539 1 91.62 94 ARG A N 1
ATOM 789 C CA . ARG A 1 94 ? -9.211 11.375 10.211 1 91.62 94 ARG A CA 1
ATOM 790 C C . ARG A 1 94 ? -9.445 10.18 9.289 1 91.62 94 ARG A C 1
ATOM 792 O O . ARG A 1 94 ? -9.336 9.031 9.719 1 91.62 94 ARG A O 1
ATOM 799 N N . PHE A 1 95 ? -9.727 10.453 8.117 1 92.06 95 PHE A N 1
ATOM 800 C CA . PHE A 1 95 ? -9.969 9.383 7.152 1 92.06 95 PHE A CA 1
ATOM 801 C C . PHE A 1 95 ? -8.703 8.57 6.918 1 92.06 95 PHE A C 1
ATOM 803 O O . PHE A 1 95 ? -8.742 7.336 6.914 1 92.06 95 PHE A O 1
ATOM 810 N N . LEU A 1 96 ? -7.586 9.289 6.758 1 95.62 96 LEU A N 1
ATOM 811 C CA . LEU A 1 96 ? -6.324 8.578 6.566 1 95.62 96 LEU A CA 1
ATOM 812 C C . LEU A 1 96 ? -5.984 7.727 7.785 1 95.62 96 LEU A C 1
ATOM 814 O O . LEU A 1 96 ? -5.492 6.605 7.645 1 95.62 96 LEU A O 1
ATOM 818 N N . GLY A 1 97 ? -6.219 8.258 8.898 1 95.44 97 GLY A N 1
ATOM 819 C CA . GLY A 1 97 ? -6.02 7.492 10.125 1 95.44 97 GLY A CA 1
ATOM 820 C C . GLY A 1 97 ? -6.828 6.207 10.164 1 95.44 97 GLY A C 1
ATOM 821 O O . GLY A 1 97 ? -6.375 5.195 10.695 1 95.44 97 GLY A O 1
ATOM 822 N N . GLY A 1 98 ? -8.039 6.234 9.594 1 94.62 98 GLY A N 1
ATOM 823 C CA . GLY A 1 98 ? -8.898 5.059 9.547 1 94.62 98 GLY A CA 1
ATOM 824 C C . GLY A 1 98 ? -8.406 3.998 8.586 1 94.62 98 GLY A C 1
ATOM 825 O O . GLY A 1 98 ? -8.797 2.832 8.688 1 94.62 98 GLY A O 1
ATOM 826 N N . LEU A 1 99 ? -7.531 4.359 7.695 1 94.69 99 LEU A N 1
ATOM 827 C CA . LEU A 1 99 ? -7.027 3.451 6.668 1 94.69 99 LEU A CA 1
ATOM 828 C C . LEU A 1 99 ? -5.781 2.717 7.156 1 94.69 99 LEU A C 1
ATOM 830 O O . LEU A 1 99 ? -5.449 1.645 6.648 1 94.69 99 LEU A O 1
ATOM 834 N N . ILE A 1 100 ? -5.043 3.326 8.133 1 95.88 100 ILE A N 1
ATOM 835 C CA . ILE A 1 100 ? -3.797 2.764 8.641 1 95.88 100 ILE A CA 1
ATOM 836 C C . ILE A 1 100 ? -4.066 2.025 9.953 1 95.88 100 ILE A C 1
ATOM 838 O O . ILE A 1 100 ? -4.504 2.631 10.938 1 95.88 100 ILE A O 1
ATOM 842 N N . PRO A 1 101 ? -3.793 0.804 9.984 1 92.75 101 PRO A N 1
ATOM 843 C CA . PRO A 1 101 ? -4.098 0.029 11.188 1 92.75 101 PRO A CA 1
ATOM 844 C C . PRO A 1 101 ? -3.541 0.671 12.461 1 92.75 101 PRO A C 1
ATOM 846 O O . PRO A 1 101 ? -2.357 1.015 12.516 1 92.75 101 PRO A O 1
ATOM 849 N N . GLY A 1 102 ? -4.41 0.865 13.445 1 92 102 GLY A N 1
ATOM 850 C CA . GLY A 1 102 ? -3.994 1.354 14.75 1 92 102 GLY A CA 1
ATOM 851 C C . GLY A 1 102 ? -3.924 2.867 14.828 1 92 102 GLY A C 1
ATOM 852 O O . GLY A 1 102 ? -3.467 3.424 15.828 1 92 102 GLY A O 1
ATOM 853 N N . CYS A 1 103 ? -4.473 3.574 13.758 1 94.69 103 CYS A N 1
ATOM 854 C CA . CYS A 1 103 ? -4.211 5.008 13.727 1 94.69 103 CYS A CA 1
ATOM 855 C C . CYS A 1 103 ? -5.512 5.801 13.711 1 94.69 103 CYS A C 1
ATOM 857 O O . CYS A 1 103 ? -5.504 7.016 13.492 1 94.69 103 CYS A O 1
ATOM 859 N N . ARG A 1 104 ? -6.664 5.254 13.898 1 92.56 104 ARG A N 1
ATOM 860 C CA . ARG A 1 104 ? -7.977 5.875 13.75 1 92.56 104 ARG A CA 1
ATOM 861 C C . ARG A 1 104 ? -8.109 7.094 14.656 1 92.56 104 ARG A C 1
ATOM 863 O O . ARG A 1 104 ? -8.695 8.109 14.266 1 92.56 104 ARG A O 1
ATOM 870 N N . LYS A 1 105 ? -7.504 7.113 15.859 1 91.81 105 LYS A N 1
ATOM 871 C CA . LYS A 1 105 ? -7.688 8.203 16.828 1 91.81 105 LYS A CA 1
ATOM 872 C C . LYS A 1 105 ? -6.395 8.984 17.016 1 91.81 105 LYS A C 1
ATOM 874 O O . LYS A 1 105 ? -6.219 9.664 18.031 1 91.81 105 LYS A O 1
ATOM 879 N N . GLU A 1 106 ? -5.465 8.836 16.047 1 93.31 106 GLU A N 1
ATOM 880 C CA . GLU A 1 106 ? -4.164 9.484 16.203 1 93.31 106 GLU A CA 1
ATOM 881 C C . GLU A 1 106 ? -4.145 10.852 15.531 1 93.31 106 GLU A C 1
ATOM 883 O O . GLU A 1 106 ? -4.992 11.148 14.688 1 93.31 106 GLU A O 1
ATOM 888 N N . GLY A 1 107 ? -3.221 11.695 15.812 1 91.69 107 GLY A N 1
ATOM 889 C CA . GLY A 1 107 ? -3.068 13.023 15.242 1 91.69 107 GLY A CA 1
ATOM 890 C C . GLY A 1 107 ? -2.287 13.023 13.938 1 91.69 107 GLY A C 1
ATOM 891 O O . GLY A 1 107 ? -1.768 11.984 13.523 1 91.69 107 GLY A O 1
ATOM 892 N N . LEU A 1 108 ? -2.195 14.172 13.289 1 91.88 108 LEU A N 1
ATOM 893 C CA . LEU A 1 108 ? -1.581 14.344 11.977 1 91.88 108 LEU A CA 1
ATOM 894 C C . LEU A 1 108 ? -0.141 13.844 11.984 1 91.88 108 LEU A C 1
ATOM 896 O O . LEU A 1 108 ? 0.273 13.125 11.07 1 91.88 108 LEU A O 1
ATOM 900 N N . THR A 1 109 ? 0.58 14.219 12.977 1 91.69 109 THR A N 1
ATOM 901 C CA . THR A 1 109 ? 1.995 13.867 13.031 1 91.69 109 THR A CA 1
ATOM 902 C C . THR A 1 109 ? 2.18 12.352 13.055 1 91.69 109 THR A C 1
ATOM 904 O O . THR A 1 109 ? 2.963 11.805 12.273 1 91.69 109 THR A O 1
ATOM 907 N N . VAL A 1 110 ? 1.459 11.664 13.867 1 92.25 110 VAL A N 1
ATOM 908 C CA . VAL A 1 110 ? 1.539 10.211 13.961 1 92.25 110 VAL A CA 1
ATOM 909 C C . VAL A 1 110 ? 1.066 9.578 12.656 1 92.25 110 VAL A C 1
ATOM 911 O O . VAL A 1 110 ? 1.701 8.656 12.141 1 92.25 110 VAL A O 1
ATOM 914 N N . ILE A 1 111 ? -0.022 10.062 12.164 1 94.44 111 ILE A N 1
ATOM 915 C CA . 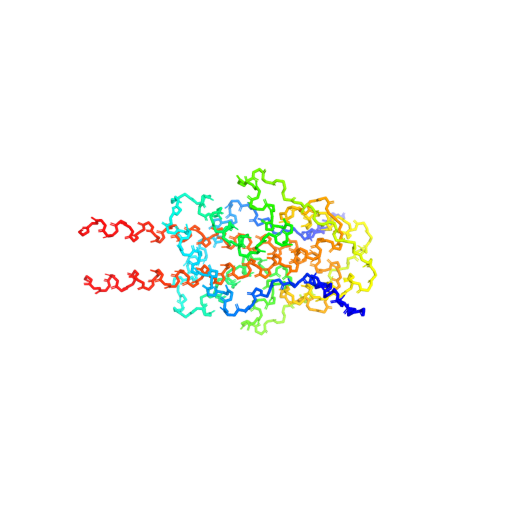ILE A 1 111 ? -0.595 9.516 10.938 1 94.44 111 ILE A CA 1
ATOM 916 C C . ILE A 1 111 ? 0.406 9.648 9.797 1 94.44 111 ILE A C 1
ATOM 918 O O . ILE A 1 111 ? 0.596 8.711 9.016 1 94.44 111 ILE A O 1
ATOM 922 N N . LEU A 1 112 ? 1.082 10.75 9.703 1 94.88 112 LEU A N 1
ATOM 923 C CA . LEU A 1 112 ? 2.088 10.953 8.664 1 94.88 112 LEU A CA 1
ATOM 924 C C . LEU A 1 112 ? 3.256 9.992 8.844 1 94.88 112 LEU A C 1
ATOM 926 O O . LEU A 1 112 ? 3.719 9.375 7.883 1 94.88 112 LEU A O 1
ATOM 930 N N . GLU A 1 113 ? 3.686 9.828 10.055 1 93.25 113 GLU A N 1
ATOM 931 C CA . GLU A 1 113 ? 4.793 8.922 10.352 1 93.25 113 GLU A CA 1
ATOM 932 C C . GLU A 1 113 ? 4.438 7.48 10 1 93.25 113 GLU A C 1
ATOM 934 O O . GLU A 1 113 ? 5.242 6.758 9.406 1 93.25 113 GLU A O 1
ATOM 939 N N . GLU A 1 114 ? 3.258 7.105 10.367 1 94.75 114 GLU A N 1
ATOM 940 C CA . GLU A 1 114 ? 2.809 5.742 10.086 1 94.75 114 GLU A CA 1
ATOM 941 C C . GLU A 1 114 ? 2.594 5.531 8.594 1 94.75 114 GLU A C 1
ATOM 943 O O . GLU A 1 114 ? 2.896 4.457 8.062 1 94.75 114 GLU A O 1
ATOM 948 N N . ALA A 1 115 ? 2.072 6.52 7.938 1 96.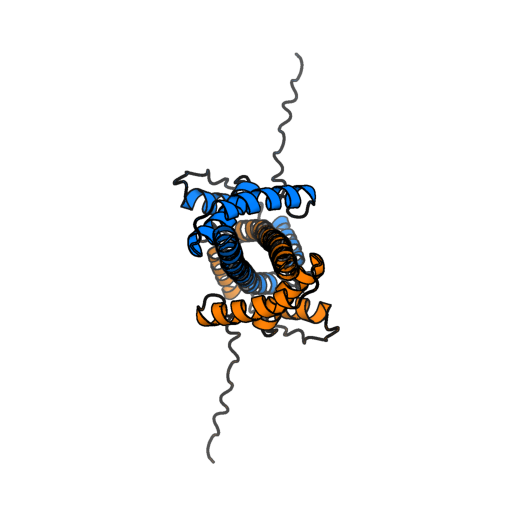44 115 ALA A N 1
ATOM 949 C CA . ALA A 1 115 ? 1.902 6.414 6.492 1 96.44 115 ALA A CA 1
ATOM 950 C C . ALA A 1 115 ? 3.25 6.258 5.793 1 96.44 115 ALA A C 1
ATOM 952 O O . ALA A 1 115 ? 3.385 5.453 4.863 1 96.44 115 ALA A O 1
ATOM 953 N N . ILE A 1 116 ? 4.25 6.945 6.207 1 95.12 116 ILE A N 1
ATOM 954 C CA . ILE A 1 116 ? 5.594 6.926 5.645 1 95.12 116 ILE A CA 1
ATOM 955 C C . ILE A 1 116 ? 6.207 5.535 5.816 1 95.12 116 ILE A C 1
ATOM 957 O O . ILE A 1 116 ? 6.973 5.078 4.965 1 95.12 116 ILE A O 1
ATOM 961 N N . ASP A 1 117 ? 5.836 4.918 6.84 1 92.94 117 ASP A N 1
ATOM 962 C CA . ASP A 1 117 ? 6.34 3.568 7.074 1 92.94 117 ASP A CA 1
ATOM 963 C C . ASP A 1 117 ? 5.473 2.527 6.371 1 92.94 117 ASP A C 1
ATOM 965 O O . ASP A 1 117 ? 5.984 1.545 5.832 1 92.94 117 ASP A O 1
ATOM 969 N N . TYR A 1 118 ? 4.109 2.689 6.348 1 95.12 118 TYR A N 1
ATOM 970 C CA . TYR A 1 118 ? 3.129 1.711 5.887 1 95.12 118 TYR A CA 1
ATOM 971 C C . TYR A 1 118 ? 3.15 1.597 4.367 1 95.12 118 TYR A C 1
ATOM 973 O O . TYR A 1 118 ? 3.051 0.495 3.818 1 95.12 118 TYR A O 1
ATOM 981 N N . ILE A 1 119 ? 3.299 2.639 3.686 1 95.44 119 ILE A N 1
ATOM 982 C CA . ILE A 1 119 ? 3.232 2.639 2.229 1 95.44 119 ILE A CA 1
ATOM 983 C C . ILE A 1 119 ? 4.398 1.836 1.659 1 95.44 119 ILE A C 1
ATOM 985 O O . ILE A 1 119 ? 4.195 0.894 0.889 1 95.44 119 ILE A O 1
ATOM 989 N N . PRO A 1 120 ? 5.676 2.141 2.08 1 94.75 120 PRO A N 1
ATOM 990 C CA . PRO A 1 120 ? 6.754 1.297 1.564 1 94.75 120 PRO A CA 1
ATOM 991 C C . PRO A 1 120 ? 6.609 -0.167 1.977 1 94.75 120 PRO A C 1
ATOM 993 O O . PRO A 1 120 ? 7.012 -1.064 1.232 1 94.75 120 PRO A O 1
ATOM 996 N N . ALA A 1 121 ? 6.055 -0.405 3.109 1 93.62 121 ALA A N 1
ATOM 997 C CA . ALA A 1 121 ? 5.812 -1.783 3.525 1 93.62 121 ALA A CA 1
ATOM 998 C C . ALA A 1 121 ? 4.855 -2.486 2.566 1 93.62 121 ALA A C 1
ATOM 1000 O O . ALA A 1 121 ? 5.098 -3.627 2.164 1 93.62 121 ALA A O 1
ATOM 1001 N N . LEU A 1 122 ? 3.77 -1.799 2.182 1 94.56 122 LEU A N 1
ATOM 1002 C CA . LEU A 1 122 ? 2.818 -2.352 1.225 1 94.56 122 LEU A CA 1
ATOM 1003 C C . LEU A 1 122 ? 3.475 -2.561 -0.136 1 94.56 122 LEU A C 1
ATOM 1005 O O . LEU A 1 122 ? 3.23 -3.57 -0.8 1 94.56 122 LEU A O 1
ATOM 1009 N N . GLU A 1 123 ? 4.336 -1.588 -0.511 1 93.12 123 GLU A N 1
ATOM 1010 C CA . GLU A 1 123 ? 5.055 -1.707 -1.777 1 93.12 123 GLU A CA 1
ATOM 1011 C C . GLU A 1 123 ? 5.984 -2.914 -1.771 1 93.12 123 GLU A C 1
ATOM 1013 O O . GLU A 1 123 ? 6.094 -3.627 -2.771 1 93.12 123 GLU A O 1
ATOM 1018 N N . MET A 1 124 ? 6.645 -3.113 -0.68 1 91.62 124 MET A N 1
ATOM 1019 C CA . MET A 1 124 ? 7.5 -4.289 -0.55 1 91.62 124 MET A CA 1
ATOM 1020 C C . MET A 1 124 ? 6.688 -5.574 -0.661 1 91.62 124 MET A C 1
ATOM 1022 O O . MET A 1 124 ? 7.129 -6.543 -1.277 1 91.62 124 MET A O 1
ATOM 1026 N N . GLN A 1 125 ? 5.523 -5.602 -0.055 1 92.31 125 GLN A N 1
ATOM 1027 C CA . GLN A 1 125 ? 4.664 -6.777 -0.125 1 92.31 125 GLN A CA 1
ATOM 1028 C C . GLN A 1 125 ? 4.242 -7.066 -1.563 1 92.31 125 GLN A C 1
ATOM 1030 O O . GLN A 1 125 ? 4.297 -8.211 -2.014 1 92.31 125 GLN A O 1
ATOM 1035 N N . VAL A 1 126 ? 3.902 -6.102 -2.303 1 92.25 126 VAL A N 1
ATOM 1036 C CA . VAL A 1 126 ? 3.523 -6.258 -3.703 1 92.25 126 VAL A CA 1
ATOM 1037 C C . VAL A 1 126 ? 4.707 -6.797 -4.504 1 92.25 126 VAL A C 1
ATOM 1039 O O . VAL A 1 126 ? 4.551 -7.715 -5.312 1 92.25 126 VAL A O 1
ATOM 1042 N N . ARG A 1 127 ? 5.898 -6.273 -4.25 1 90.94 127 ARG A N 1
ATOM 1043 C CA . ARG A 1 127 ? 7.102 -6.738 -4.938 1 90.94 127 ARG A CA 1
ATOM 1044 C C . ARG A 1 127 ? 7.355 -8.219 -4.652 1 90.94 127 ARG A C 1
ATOM 1046 O O . ARG A 1 127 ? 7.668 -8.984 -5.566 1 90.94 127 ARG A O 1
ATOM 1053 N N . ALA A 1 128 ? 7.223 -8.523 -3.434 1 92.31 128 ALA A N 1
ATOM 1054 C CA . ALA A 1 128 ? 7.477 -9.906 -3.047 1 92.31 128 ALA A CA 1
ATOM 1055 C C . ALA A 1 128 ? 6.43 -10.852 -3.639 1 92.31 128 ALA A C 1
ATOM 1057 O O . ALA A 1 128 ? 6.758 -11.953 -4.082 1 92.31 128 ALA A O 1
ATOM 1058 N N . MET A 1 129 ? 5.188 -10.422 -3.643 1 90.94 129 MET A N 1
ATOM 1059 C CA . MET A 1 129 ? 4.113 -11.234 -4.203 1 90.94 129 MET A CA 1
ATOM 1060 C C . MET A 1 129 ? 4.293 -11.414 -5.707 1 90.94 129 MET A C 1
ATOM 1062 O O . MET A 1 129 ? 3.992 -12.484 -6.246 1 90.94 129 MET A O 1
ATOM 1066 N N . THR A 1 130 ? 4.746 -10.398 -6.301 1 88.81 130 THR A N 1
ATOM 1067 C CA . THR A 1 130 ? 5.031 -10.477 -7.73 1 88.81 130 THR A CA 1
ATOM 1068 C C . THR A 1 130 ? 6.145 -11.477 -8.008 1 88.81 130 THR A C 1
ATOM 1070 O O . THR A 1 130 ? 6.07 -12.25 -8.961 1 88.81 130 THR A O 1
ATOM 1073 N N . ALA A 1 131 ? 7.152 -11.383 -7.172 1 88.94 131 ALA A N 1
ATOM 1074 C CA . ALA A 1 131 ? 8.258 -12.328 -7.32 1 88.94 131 ALA A CA 1
ATOM 1075 C C . ALA A 1 131 ? 7.785 -13.766 -7.113 1 88.94 131 ALA A C 1
ATOM 1077 O O . ALA A 1 131 ? 8.211 -14.672 -7.828 1 88.94 131 ALA A O 1
ATOM 1078 N N . LEU A 1 132 ? 6.926 -13.945 -6.172 1 87.81 132 LEU A N 1
ATOM 1079 C CA . LEU A 1 132 ? 6.371 -15.266 -5.895 1 87.81 132 LEU A CA 1
ATOM 1080 C C . LEU A 1 132 ? 5.523 -15.758 -7.062 1 87.81 132 LEU A C 1
ATOM 1082 O O . LEU A 1 132 ? 5.578 -16.938 -7.426 1 87.81 132 LEU A O 1
ATOM 1086 N N . PHE A 1 133 ? 4.746 -14.961 -7.621 1 87.12 133 PHE A N 1
ATOM 1087 C CA . PHE A 1 133 ? 3.932 -15.297 -8.781 1 87.12 133 PHE A CA 1
ATOM 1088 C C . PHE A 1 133 ? 4.805 -15.758 -9.945 1 87.12 133 PHE A C 1
ATOM 1090 O O . PHE A 1 133 ? 4.492 -16.734 -10.617 1 87.12 133 PHE A O 1
ATOM 1097 N N . ASN A 1 134 ? 5.883 -14.961 -10.102 1 84.81 134 ASN A N 1
ATOM 1098 C CA . ASN A 1 134 ? 6.801 -15.297 -11.188 1 84.81 134 ASN A CA 1
ATOM 1099 C C . ASN A 1 134 ? 7.398 -16.688 -11.008 1 84.81 134 ASN A C 1
ATOM 1101 O O . ASN A 1 134 ? 7.523 -17.438 -11.969 1 84.81 134 ASN A O 1
ATOM 1105 N N . LEU A 1 135 ? 7.715 -16.984 -9.852 1 84.06 135 LEU A N 1
ATOM 1106 C CA . LEU A 1 135 ? 8.281 -18.281 -9.547 1 84.06 135 LEU A CA 1
ATOM 1107 C C . LEU A 1 135 ? 7.258 -19.391 -9.797 1 84.06 135 LEU A C 1
ATOM 1109 O O . LEU A 1 135 ? 7.578 -20.406 -10.414 1 84.06 135 LEU A O 1
ATOM 1113 N N . LEU A 1 136 ? 6.055 -19.141 -9.414 1 83.88 136 LEU A N 1
ATOM 1114 C CA . LEU A 1 136 ? 5.008 -20.156 -9.531 1 83.88 136 LEU A CA 1
ATOM 1115 C C . LEU A 1 136 ? 4.555 -20.297 -10.977 1 83.88 136 LEU A C 1
ATOM 1117 O O . LEU A 1 136 ? 4.273 -21.422 -11.43 1 83.88 136 LEU A O 1
ATOM 1121 N N . SER A 1 137 ? 4.492 -19.297 -11.648 1 83.88 137 SER A N 1
ATOM 1122 C CA . SER A 1 137 ? 4.066 -19.312 -13.039 1 83.88 137 SER A CA 1
ATOM 1123 C C . SER A 1 137 ? 5.105 -20 -13.922 1 83.88 137 SER A C 1
ATOM 1125 O O . SER A 1 137 ? 4.762 -20.656 -14.914 1 83.88 137 SER A O 1
ATOM 1127 N N . SER A 1 138 ? 6.344 -19.781 -13.633 1 80.38 138 SER A N 1
ATOM 1128 C CA . SER A 1 138 ? 7.41 -20.453 -14.375 1 80.38 138 SER A CA 1
ATOM 1129 C C . SER A 1 138 ? 7.438 -21.938 -14.094 1 80.38 138 SER A C 1
ATOM 1131 O O . SER A 1 138 ? 7.707 -22.75 -14.992 1 80.38 138 SER A O 1
ATOM 1133 N N . ALA A 1 139 ? 7.109 -22.281 -12.992 1 75.81 139 ALA A N 1
ATOM 1134 C CA . ALA A 1 139 ? 7.062 -23.703 -12.633 1 75.81 139 ALA A CA 1
ATOM 1135 C C . ALA A 1 139 ? 5.914 -24.406 -13.336 1 75.81 139 ALA A C 1
ATOM 1137 O O . ALA A 1 139 ? 6.051 -25.562 -13.758 1 75.81 139 ALA A O 1
ATOM 1138 N N . SER A 1 140 ? 4.875 -23.75 -13.422 1 71.75 140 SER A N 1
ATOM 1139 C CA . SER A 1 140 ? 3.729 -24.344 -14.109 1 71.75 140 SER A CA 1
ATOM 1140 C C . SER A 1 140 ? 3.961 -24.422 -15.617 1 71.75 140 SER A C 1
ATOM 1142 O O . SER A 1 140 ? 3.477 -25.344 -16.281 1 71.75 140 SER A O 1
ATOM 1144 N N . ALA A 1 141 ? 4.699 -23.5 -16.125 1 70.75 141 ALA A N 1
ATOM 1145 C CA . ALA A 1 141 ? 4.996 -23.516 -17.547 1 70.75 141 ALA A CA 1
ATOM 1146 C C . ALA A 1 141 ? 5.969 -24.641 -17.891 1 70.75 141 ALA A C 1
ATOM 1148 O O . ALA A 1 141 ? 5.859 -25.25 -18.953 1 70.75 141 ALA A O 1
ATOM 1149 N N . SER A 1 142 ? 6.867 -24.828 -17.062 1 66 142 SER A N 1
ATOM 1150 C CA . SER A 1 142 ? 7.816 -25.906 -17.297 1 66 142 SER A CA 1
ATOM 1151 C C . SER A 1 142 ? 7.148 -27.281 -17.156 1 66 142 SER A C 1
ATOM 1153 O O . SER A 1 142 ? 7.531 -28.234 -17.828 1 66 142 SER A O 1
ATOM 1155 N N . ALA A 1 143 ? 6.188 -27.391 -16.344 1 63.41 143 ALA A N 1
ATOM 1156 C CA . ALA A 1 143 ? 5.504 -28.656 -16.156 1 63.41 143 ALA A CA 1
ATOM 1157 C C . ALA A 1 143 ? 4.598 -28.969 -17.344 1 63.41 143 ALA A C 1
ATOM 1159 O O . ALA A 1 143 ? 4.367 -30.141 -17.672 1 63.41 143 ALA A O 1
ATOM 1160 N N . SER A 1 144 ? 4.082 -28.031 -17.891 1 59.38 144 SER A N 1
ATOM 1161 C CA . SER A 1 144 ? 3.207 -28.281 -19.031 1 59.38 144 SER A CA 1
ATOM 1162 C C . SER A 1 144 ? 4.012 -28.656 -20.281 1 59.38 144 SER A C 1
ATOM 1164 O O . SER A 1 144 ? 3.502 -29.328 -21.172 1 59.38 144 SER A O 1
ATOM 1166 N N . THR A 1 145 ? 5.172 -28.125 -20.406 1 58.69 145 THR A N 1
ATOM 1167 C CA . THR A 1 145 ? 5.93 -28.5 -21.594 1 58.69 145 THR A CA 1
ATOM 1168 C C . THR A 1 145 ? 6.543 -29.891 -21.422 1 58.69 145 THR A C 1
ATOM 1170 O O . THR A 1 145 ? 6.922 -30.531 -22.406 1 58.69 145 THR A O 1
ATOM 1173 N N . SER A 1 146 ? 6.738 -30.328 -20.266 1 52.41 146 SER A N 1
ATOM 1174 C CA . SER A 1 146 ? 7.348 -31.641 -20.156 1 52.41 146 SER A CA 1
ATOM 1175 C C . SER A 1 146 ? 6.316 -32.75 -20.359 1 52.41 146 SER A C 1
ATOM 1177 O O . SER A 1 146 ? 6.672 -33.938 -20.469 1 52.41 146 SER A O 1
ATOM 1179 N N . THR A 1 147 ? 5.027 -32.5 -20.406 1 42.06 147 THR A N 1
ATOM 1180 C CA . THR A 1 147 ? 4.188 -33.594 -20.828 1 42.06 147 THR A CA 1
ATOM 1181 C C . THR A 1 147 ? 3.982 -33.562 -22.344 1 42.06 147 THR A C 1
ATOM 1183 O O . THR A 1 147 ? 3.855 -32.5 -22.938 1 42.06 147 THR A O 1
ATOM 1186 N N . MET B 1 1 ? 37.812 7.461 39.5 1 31.06 1 MET B N 1
ATOM 1187 C CA . MET B 1 1 ? 36.375 7.613 39.375 1 31.06 1 MET B CA 1
ATOM 1188 C C . MET B 1 1 ? 35.938 7.578 37.906 1 31.06 1 MET B C 1
ATOM 1190 O O . MET B 1 1 ? 36.219 8.516 37.156 1 31.06 1 MET B O 1
ATOM 1194 N N . GLU B 1 2 ? 36.125 6.465 37.125 1 40.16 2 GLU B N 1
ATOM 1195 C CA . GLU B 1 2 ? 36 6.133 35.719 1 40.16 2 GLU B CA 1
ATOM 1196 C C . GLU B 1 2 ? 34.562 6.383 35.219 1 40.16 2 GLU B C 1
ATOM 1198 O O . GLU B 1 2 ? 33.594 5.914 35.812 1 40.16 2 GLU B O 1
ATOM 1203 N N . TRP B 1 3 ? 34.219 7.66 34.719 1 38.53 3 TRP B N 1
ATOM 1204 C CA . TRP B 1 3 ? 33.031 8.211 34.125 1 38.53 3 TRP B CA 1
ATOM 1205 C C . TRP B 1 3 ? 32.438 7.254 33.094 1 38.53 3 TRP B C 1
ATOM 1207 O O . TRP B 1 3 ? 33.094 6.918 32.094 1 38.53 3 TRP B O 1
ATOM 1217 N N . SER B 1 4 ? 31.812 6.164 33.469 1 39.97 4 SER B N 1
ATOM 1218 C CA . SER B 1 4 ? 31.031 5.262 32.625 1 39.97 4 SER B CA 1
ATOM 1219 C C . SER B 1 4 ? 30.016 6.027 31.781 1 39.97 4 SER B C 1
ATOM 1221 O O . SER B 1 4 ? 29.094 6.648 32.312 1 39.97 4 SER B O 1
ATOM 1223 N N . ARG B 1 5 ? 30.453 6.805 30.75 1 37.03 5 ARG B N 1
ATOM 1224 C CA . ARG B 1 5 ? 29.641 7.441 29.719 1 37.03 5 ARG B CA 1
ATOM 1225 C C . ARG B 1 5 ? 28.531 6.504 29.234 1 37.03 5 ARG B C 1
ATOM 1227 O O . ARG B 1 5 ? 28.812 5.43 28.703 1 37.03 5 ARG B O 1
ATOM 1234 N N . ASP B 1 6 ? 27.516 6.293 30 1 35.88 6 ASP B N 1
ATOM 1235 C CA . ASP B 1 6 ? 26.281 5.582 29.672 1 35.88 6 ASP B CA 1
ATOM 1236 C C . ASP B 1 6 ? 25.797 5.938 28.266 1 35.88 6 ASP B C 1
ATOM 1238 O O . ASP B 1 6 ? 25.625 7.113 27.938 1 35.88 6 ASP B O 1
ATOM 1242 N N . PHE B 1 7 ? 26.219 5.297 27.188 1 36.41 7 PHE B N 1
ATOM 1243 C CA . PHE B 1 7 ? 25.812 5.27 25.797 1 36.41 7 PHE B CA 1
ATOM 1244 C C . PHE B 1 7 ? 24.297 5.309 25.672 1 36.41 7 PHE B C 1
ATOM 1246 O O . PHE B 1 7 ? 23.625 4.348 26.047 1 36.41 7 PHE B O 1
ATOM 1253 N N . LYS B 1 8 ? 23.578 6.281 26.156 1 34.53 8 LYS B N 1
ATOM 1254 C CA . LYS B 1 8 ? 22.172 6.492 25.828 1 34.53 8 LYS B CA 1
ATOM 1255 C C . LYS B 1 8 ? 21.922 6.289 24.344 1 34.53 8 LYS B C 1
ATOM 1257 O O . LYS B 1 8 ? 22.438 7.039 23.5 1 34.53 8 LYS B O 1
ATOM 1262 N N . ARG B 1 9 ? 22.062 5.012 23.891 1 41.16 9 ARG B N 1
ATOM 1263 C CA . ARG B 1 9 ? 21.672 4.637 22.547 1 41.16 9 ARG B CA 1
ATOM 1264 C C . ARG B 1 9 ? 20.344 5.281 22.156 1 41.16 9 ARG B C 1
ATOM 1266 O O . ARG B 1 9 ? 19.297 4.961 22.75 1 41.16 9 ARG B O 1
ATOM 1273 N N . THR B 1 10 ? 20.312 6.559 22 1 35.31 10 THR B N 1
ATOM 1274 C CA . THR B 1 10 ? 19.156 7.242 21.422 1 35.31 10 THR B CA 1
ATOM 1275 C C . THR B 1 10 ? 18.5 6.371 20.344 1 35.31 10 THR B C 1
ATOM 1277 O O . THR B 1 10 ? 19.172 5.891 19.438 1 35.31 10 THR B O 1
ATOM 1280 N N . ARG B 1 11 ? 17.766 5.484 20.812 1 36.66 11 ARG B N 1
ATOM 1281 C CA . ARG B 1 11 ? 16.984 4.617 19.938 1 36.66 11 ARG B CA 1
ATOM 1282 C C . ARG B 1 11 ? 16.344 5.414 18.797 1 36.66 11 ARG B C 1
ATOM 1284 O O . ARG B 1 11 ? 15.266 5.984 18.969 1 36.66 11 ARG B O 1
ATOM 1291 N N . LYS B 1 12 ? 17.234 6.219 18.078 1 39.94 12 LYS B N 1
ATOM 1292 C CA . LYS B 1 12 ? 16.719 6.859 16.875 1 39.94 12 LYS B CA 1
ATOM 1293 C C . LYS B 1 12 ? 15.773 5.93 16.109 1 39.94 12 LYS B C 1
ATOM 1295 O O . LYS B 1 12 ? 16.094 4.762 15.898 1 39.94 12 LYS B O 1
ATOM 1300 N N . LYS B 1 13 ? 14.5 6.109 16.266 1 45.59 13 LYS B N 1
ATOM 1301 C CA . LYS B 1 13 ? 13.414 5.426 15.57 1 45.59 13 LYS B CA 1
ATOM 1302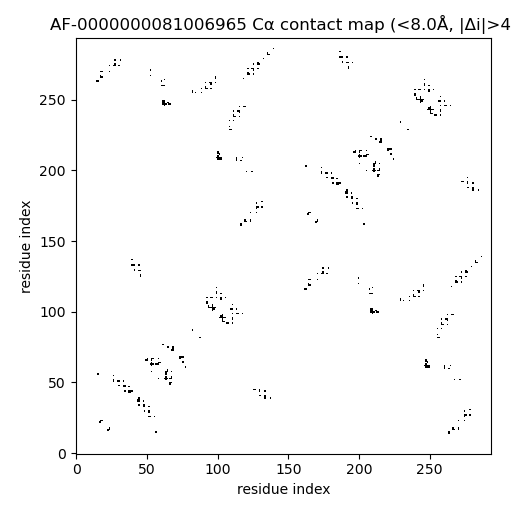 C C . LYS B 1 13 ? 13.75 5.215 14.094 1 45.59 13 LYS B C 1
ATOM 1304 O O . LYS B 1 13 ? 13.773 6.172 13.32 1 45.59 13 LYS B O 1
ATOM 1309 N N . LYS B 1 14 ? 14.789 4.316 13.805 1 43.5 14 LYS B N 1
ATOM 1310 C CA . LYS B 1 14 ? 15.234 4.016 12.445 1 43.5 14 LYS B CA 1
ATOM 1311 C C . LYS B 1 14 ? 14.086 3.504 11.586 1 43.5 14 LYS B C 1
ATOM 1313 O O . LYS B 1 14 ? 13.352 2.6 11.992 1 43.5 14 LYS B O 1
ATOM 1318 N N . HIS B 1 15 ? 13.422 4.34 10.844 1 53.19 15 HIS B N 1
ATOM 1319 C CA . HIS B 1 15 ? 12.484 3.924 9.805 1 53.19 15 HIS B CA 1
ATOM 1320 C C . HIS B 1 15 ? 12.969 2.662 9.102 1 53.19 15 HIS B C 1
ATOM 1322 O O . HIS B 1 15 ? 14.172 2.475 8.906 1 53.19 15 HIS B O 1
ATOM 1328 N N . HIS B 1 16 ? 12.258 1.552 9.344 1 56.88 16 HIS B N 1
ATOM 1329 C CA . HIS B 1 16 ? 12.648 0.344 8.625 1 56.88 16 HIS B CA 1
ATOM 1330 C C . HIS B 1 16 ? 12.945 0.647 7.16 1 56.88 16 HIS B C 1
ATOM 1332 O O . HIS B 1 16 ? 12.211 1.397 6.516 1 56.88 16 HIS B O 1
ATOM 1338 N N . ASN B 1 17 ? 14.164 0.471 6.848 1 65.81 17 ASN B N 1
ATOM 1339 C CA . ASN B 1 17 ? 14.555 0.587 5.449 1 65.81 17 ASN B CA 1
ATOM 1340 C C . ASN B 1 17 ? 13.914 -0.5 4.594 1 65.81 17 ASN B C 1
ATOM 1342 O O . ASN B 1 17 ? 14.523 -1.535 4.328 1 65.81 17 ASN B O 1
ATOM 1346 N N . TRP B 1 18 ? 12.648 -0.354 4.227 1 75.56 18 TRP B N 1
ATOM 1347 C CA . TRP B 1 18 ? 11.891 -1.329 3.453 1 75.56 18 TRP B CA 1
ATOM 1348 C C . TRP B 1 18 ? 12.492 -1.514 2.064 1 75.56 18 TRP B C 1
ATOM 1350 O O . TRP B 1 18 ? 12.203 -2.5 1.382 1 75.56 18 TRP B O 1
ATOM 1360 N N . ARG B 1 19 ? 13.516 -0.701 1.84 1 66.06 19 ARG B N 1
ATOM 1361 C CA . ARG B 1 19 ? 14 -0.707 0.465 1 66.06 19 ARG B CA 1
ATOM 1362 C C . ARG B 1 19 ? 15.305 -1.488 0.353 1 66.06 19 ARG B C 1
ATOM 1364 O O . ARG B 1 19 ? 15.758 -1.796 -0.752 1 66.06 19 ARG B O 1
ATOM 1371 N N . SER B 1 20 ? 15.68 -1.959 1.522 1 79.62 20 SER B N 1
ATOM 1372 C CA . SER B 1 20 ? 16.938 -2.672 1.369 1 79.62 20 SER B CA 1
ATOM 1373 C C . SER B 1 20 ? 16.719 -4.059 0.768 1 79.62 20 SER B C 1
ATOM 1375 O O . SER B 1 20 ? 15.727 -4.719 1.064 1 79.62 20 SER B O 1
ATOM 1377 N N . GLN B 1 21 ? 17.766 -4.477 -0.115 1 79.19 21 GLN B N 1
ATOM 1378 C CA . GLN B 1 21 ? 17.703 -5.762 -0.801 1 79.19 21 GLN B CA 1
ATOM 1379 C C . GLN B 1 21 ? 17.688 -6.918 0.196 1 79.19 21 GLN B C 1
ATOM 1381 O O . GLN B 1 21 ? 16.984 -7.91 -0.008 1 79.19 21 GLN B O 1
ATOM 1386 N N . ALA B 1 22 ? 18.422 -6.68 1.224 1 81.62 22 ALA B N 1
ATOM 1387 C CA . ALA B 1 22 ? 18.484 -7.738 2.229 1 81.62 22 ALA B CA 1
ATOM 1388 C C . ALA B 1 22 ? 17.125 -7.941 2.896 1 81.62 22 ALA B C 1
ATOM 1390 O O . ALA B 1 22 ? 16.672 -9.078 3.059 1 81.62 22 ALA B O 1
ATOM 1391 N N . GLN B 1 23 ? 16.5 -6.852 3.213 1 81.38 23 GLN B N 1
ATOM 1392 C CA . GLN B 1 23 ? 15.188 -6.926 3.854 1 81.38 23 GLN B CA 1
ATOM 1393 C C . GLN B 1 23 ? 14.148 -7.531 2.914 1 81.38 23 GLN B C 1
ATOM 1395 O O . GLN B 1 23 ? 13.289 -8.305 3.342 1 81.38 23 GLN B O 1
ATOM 1400 N N . GLN B 1 24 ? 14.273 -7.223 1.719 1 84.5 24 GLN B N 1
ATOM 1401 C CA . GLN B 1 24 ? 13.375 -7.766 0.705 1 84.5 24 GLN B CA 1
ATOM 1402 C C . GLN B 1 24 ? 13.508 -9.281 0.605 1 84.5 24 GLN B C 1
ATOM 1404 O O . GLN B 1 24 ? 12.508 -9.992 0.485 1 84.5 24 GLN B O 1
ATOM 1409 N N . GLN B 1 25 ? 14.781 -9.695 0.665 1 85 25 GLN B N 1
ATOM 1410 C CA . GLN B 1 25 ? 15.016 -11.125 0.544 1 85 25 GLN B CA 1
ATOM 1411 C C . GLN B 1 25 ? 14.492 -11.875 1.764 1 85 25 GLN B C 1
ATOM 1413 O O . GLN B 1 25 ? 13.898 -12.953 1.631 1 85 25 GLN B O 1
ATOM 1418 N N . ILE B 1 26 ? 14.719 -11.281 2.84 1 86.75 26 ILE B N 1
ATOM 1419 C CA . ILE B 1 26 ? 14.227 -11.891 4.066 1 86.75 26 ILE B CA 1
ATOM 1420 C C . ILE B 1 26 ? 12.695 -11.914 4.047 1 86.75 26 ILE B C 1
ATOM 1422 O O . ILE B 1 26 ? 12.086 -12.945 4.328 1 86.75 26 ILE B O 1
ATOM 1426 N N . TYR B 1 27 ? 12.094 -10.852 3.668 1 91.88 27 TYR B N 1
ATOM 1427 C CA . TYR B 1 27 ? 10.641 -10.758 3.602 1 91.88 27 TYR B CA 1
ATOM 1428 C C . TYR B 1 27 ? 10.078 -11.773 2.615 1 91.88 27 TYR B C 1
ATOM 1430 O O . TYR B 1 27 ? 9.094 -12.461 2.914 1 91.88 27 TYR B O 1
ATOM 1438 N N . SER B 1 28 ? 10.711 -11.883 1.511 1 90.44 28 SER B N 1
ATOM 1439 C CA . SER B 1 28 ? 10.234 -12.789 0.473 1 90.44 28 SER B CA 1
ATOM 1440 C C . SER B 1 28 ? 10.258 -14.242 0.95 1 90.44 28 SER B C 1
ATOM 1442 O O . SER B 1 28 ? 9.32 -14.992 0.711 1 90.44 28 SER B O 1
ATOM 1444 N N . SER B 1 29 ? 11.344 -14.531 1.588 1 89.81 29 SER B N 1
ATOM 1445 C CA . SER B 1 29 ? 11.477 -15.891 2.088 1 89.81 29 SER B CA 1
ATOM 1446 C C . SER B 1 29 ? 10.422 -16.203 3.139 1 89.81 29 SER B C 1
ATOM 1448 O O . SER B 1 29 ? 9.812 -17.281 3.115 1 89.81 29 SER B O 1
ATOM 1450 N N . ASN B 1 30 ? 10.203 -15.297 4.02 1 91.38 30 ASN B N 1
ATOM 1451 C CA . ASN B 1 30 ? 9.188 -15.469 5.055 1 91.38 30 ASN B CA 1
ATOM 1452 C C . ASN B 1 30 ? 7.785 -15.531 4.457 1 91.38 30 ASN B C 1
ATOM 1454 O O . ASN B 1 30 ? 6.949 -16.312 4.914 1 91.38 30 ASN B O 1
ATOM 1458 N N . LEU B 1 31 ? 7.562 -14.758 3.504 1 92.56 31 LEU B N 1
ATOM 1459 C CA . LEU B 1 31 ? 6.254 -14.719 2.857 1 92.56 31 LEU B CA 1
ATOM 1460 C C . LEU B 1 31 ? 5.945 -16.047 2.166 1 92.56 31 LEU B C 1
ATOM 1462 O O . LEU B 1 31 ? 4.844 -16.578 2.309 1 92.56 31 LEU B O 1
ATOM 1466 N N . ARG B 1 32 ? 6.906 -16.578 1.463 1 89.56 32 ARG B N 1
ATOM 1467 C CA . ARG B 1 32 ? 6.73 -17.844 0.784 1 89.56 32 ARG B CA 1
ATOM 1468 C C . ARG B 1 32 ? 6.379 -18.953 1.777 1 89.56 32 ARG B C 1
ATOM 1470 O O . ARG B 1 32 ? 5.457 -19.734 1.544 1 89.56 32 ARG B O 1
ATOM 1477 N N . GLN B 1 33 ? 7.113 -18.922 2.836 1 90.44 33 GLN B N 1
ATOM 1478 C CA . GLN B 1 33 ? 6.895 -19.938 3.854 1 90.44 33 GLN B CA 1
ATOM 1479 C C . GLN B 1 33 ? 5.512 -19.797 4.484 1 90.44 33 GLN B C 1
ATOM 1481 O O . GLN B 1 33 ? 4.812 -20.797 4.684 1 90.44 33 GLN B O 1
ATOM 1486 N N . ALA B 1 34 ? 5.129 -18.594 4.734 1 91.62 34 ALA B N 1
ATOM 1487 C CA . ALA B 1 34 ? 3.844 -18.344 5.375 1 91.62 34 ALA B CA 1
ATOM 1488 C C . ALA B 1 34 ? 2.686 -18.703 4.449 1 91.62 34 ALA B C 1
ATOM 1490 O O . ALA B 1 34 ? 1.69 -19.281 4.887 1 91.62 34 ALA B O 1
ATOM 1491 N N . LEU B 1 35 ? 2.812 -18.438 3.232 1 88.69 35 LEU B N 1
ATOM 1492 C CA . LEU B 1 35 ? 1.732 -18.672 2.279 1 88.69 35 LEU B CA 1
ATOM 1493 C C . LEU B 1 35 ? 1.621 -20.156 1.94 1 88.69 35 LEU B C 1
ATOM 1495 O O . LEU B 1 35 ? 0.525 -20.641 1.674 1 88.69 35 LEU B O 1
ATOM 1499 N N . ALA B 1 36 ? 2.732 -20.828 1.944 1 85.5 36 ALA B N 1
ATOM 1500 C CA . ALA B 1 36 ? 2.736 -22.266 1.682 1 85.5 36 ALA B CA 1
ATOM 1501 C C . ALA B 1 36 ? 2.021 -23.031 2.793 1 85.5 36 ALA B C 1
ATOM 1503 O O . ALA B 1 36 ? 1.412 -24.078 2.545 1 85.5 36 ALA B O 1
ATOM 1504 N N . SER B 1 37 ? 2.057 -22.422 3.922 1 87.25 37 SER B N 1
ATOM 1505 C CA . SER B 1 37 ? 1.493 -23.109 5.074 1 87.25 37 SER B CA 1
ATOM 1506 C C . SER B 1 37 ? 0.084 -22.625 5.383 1 87.25 37 SER B C 1
ATOM 1508 O O . SER B 1 37 ? -0.613 -23.203 6.219 1 87.25 37 SER B O 1
ATOM 1510 N N . ALA B 1 38 ? -0.339 -21.641 4.688 1 86.31 38 ALA B N 1
ATOM 1511 C CA . ALA B 1 38 ? -1.632 -21.031 4.984 1 86.31 38 ALA B CA 1
ATOM 1512 C C . ALA B 1 38 ? -2.771 -21.828 4.359 1 86.31 38 ALA B C 1
ATOM 1514 O O . ALA B 1 38 ? -2.619 -22.391 3.275 1 86.31 38 ALA B O 1
ATOM 1515 N N . PRO B 1 39 ? -3.875 -21.875 5.176 1 83.12 39 PRO B N 1
ATOM 1516 C CA . PRO B 1 39 ? -5.055 -22.453 4.535 1 83.12 39 PRO B CA 1
ATOM 1517 C C . PRO B 1 39 ? -5.406 -21.781 3.213 1 83.12 39 PRO B C 1
ATOM 1519 O O . PRO B 1 39 ? -5.215 -20.562 3.068 1 83.12 39 PRO B O 1
ATOM 1522 N N . ARG B 1 40 ? -5.965 -22.531 2.311 1 78.19 40 ARG B N 1
ATOM 1523 C CA . ARG B 1 40 ? -6.219 -22.031 0.962 1 78.19 40 ARG B CA 1
ATOM 1524 C C . ARG B 1 40 ? -7.492 -21.188 0.92 1 78.19 40 ARG B C 1
ATOM 1526 O O . ARG B 1 40 ? -8.203 -21.172 -0.088 1 78.19 40 ARG B O 1
ATOM 1533 N N . ARG B 1 41 ? -7.734 -20.609 1.949 1 77.25 41 ARG B N 1
ATOM 1534 C CA . ARG B 1 41 ? -8.836 -19.641 1.98 1 77.25 41 ARG B CA 1
ATOM 1535 C C . ARG B 1 41 ? -8.328 -18.219 1.771 1 77.25 41 ARG B C 1
ATOM 1537 O O . ARG B 1 41 ? -7.301 -17.828 2.334 1 77.25 41 ARG B O 1
ATOM 1544 N N . GLY B 1 42 ? -8.93 -17.453 0.938 1 74.31 42 GLY B N 1
ATOM 1545 C CA . GLY B 1 42 ? -8.484 -16.125 0.535 1 74.31 42 GLY B CA 1
ATOM 1546 C C . GLY B 1 42 ? -8.188 -15.219 1.71 1 74.31 42 GLY B C 1
ATOM 1547 O O . GLY B 1 42 ? -7.168 -14.531 1.723 1 74.31 42 GLY B O 1
ATOM 1548 N N . LYS B 1 43 ? -9.109 -15.258 2.688 1 82.5 43 LYS B N 1
ATOM 1549 C CA . LYS B 1 43 ? -8.922 -14.375 3.838 1 82.5 43 LYS B CA 1
ATOM 1550 C C . LYS B 1 43 ? -7.73 -14.812 4.684 1 82.5 43 LYS B C 1
ATOM 1552 O O . LYS B 1 43 ? -6.969 -13.977 5.176 1 82.5 43 LYS B O 1
ATOM 1557 N N . ALA B 1 44 ? -7.641 -16.094 4.863 1 85.81 44 ALA B N 1
ATOM 1558 C CA . ALA B 1 44 ? -6.551 -16.625 5.676 1 85.81 44 ALA B CA 1
ATOM 1559 C C . ALA B 1 44 ? -5.199 -16.344 5.02 1 85.81 44 ALA B C 1
ATOM 1561 O O . ALA B 1 44 ? -4.223 -16.031 5.703 1 85.81 44 ALA B O 1
ATOM 1562 N N . VAL B 1 45 ? -5.16 -16.406 3.734 1 85.94 45 VAL B N 1
ATOM 1563 C CA . VAL B 1 45 ? -3.93 -16.156 2.988 1 85.94 45 VAL B CA 1
ATOM 1564 C C . VAL B 1 45 ? -3.551 -14.688 3.09 1 85.94 45 VAL B C 1
ATOM 1566 O O . VAL B 1 45 ? -2.391 -14.352 3.346 1 85.94 45 VAL B O 1
ATOM 1569 N N . ARG B 1 46 ? -4.574 -13.914 2.998 1 87.06 46 ARG B N 1
ATOM 1570 C CA . ARG B 1 46 ? -4.348 -12.477 3.104 1 87.06 46 ARG B CA 1
ATOM 1571 C C . ARG B 1 46 ? -3.846 -12.102 4.492 1 87.06 46 ARG B C 1
ATOM 1573 O O . ARG B 1 46 ? -2.908 -11.312 4.629 1 87.06 46 ARG B O 1
ATOM 1580 N N . GLU B 1 47 ? -4.438 -12.688 5.449 1 89.12 47 GLU B N 1
ATOM 1581 C CA . GLU B 1 47 ? -4.047 -12.422 6.828 1 89.12 47 GLU B CA 1
ATOM 1582 C C . GLU B 1 47 ? -2.627 -12.914 7.102 1 89.12 47 GLU B C 1
ATOM 1584 O O . GLU B 1 47 ? -1.874 -12.273 7.84 1 89.12 47 GLU B O 1
ATOM 1589 N N . SER B 1 48 ? -2.334 -13.992 6.477 1 90 48 SER B N 1
ATOM 1590 C CA . SER B 1 48 ? -0.98 -14.516 6.637 1 90 48 SER B CA 1
ATOM 1591 C C . SER B 1 48 ? 0.05 -13.578 6.02 1 90 48 SER B C 1
ATOM 1593 O O . SER B 1 48 ? 1.097 -13.32 6.613 1 90 48 SER B O 1
ATOM 1595 N N . ALA B 1 49 ? -0.308 -13.078 4.863 1 91.88 49 ALA B N 1
ATOM 1596 C CA . ALA B 1 49 ? 0.591 -12.141 4.195 1 91.88 49 ALA B CA 1
ATOM 1597 C C . ALA B 1 49 ? 0.757 -10.859 5.012 1 91.88 49 ALA B C 1
ATOM 1599 O O . ALA B 1 49 ? 1.873 -10.367 5.176 1 91.88 49 ALA B O 1
ATOM 1600 N N . ASP B 1 50 ? -0.326 -10.367 5.57 1 91.38 50 ASP B N 1
ATOM 1601 C CA . ASP B 1 50 ? -0.287 -9.172 6.406 1 91.38 50 ASP B CA 1
ATOM 1602 C C . ASP B 1 50 ? 0.552 -9.406 7.66 1 91.38 50 ASP B C 1
ATOM 1604 O O . ASP B 1 50 ? 1.293 -8.523 8.094 1 91.38 50 ASP B O 1
ATOM 1608 N N . ARG B 1 51 ? 0.448 -10.562 8.141 1 91.75 51 ARG B N 1
ATOM 1609 C CA . ARG B 1 51 ? 1.173 -10.891 9.367 1 91.75 51 ARG B CA 1
ATOM 1610 C C . ARG B 1 51 ? 2.676 -10.938 9.117 1 91.75 51 ARG B C 1
ATOM 1612 O O . ARG B 1 51 ? 3.465 -10.469 9.938 1 91.75 51 ARG B O 1
ATOM 1619 N N . VAL B 1 52 ? 3.07 -11.484 8.07 1 92.75 52 VAL B N 1
ATOM 1620 C CA . VAL B 1 52 ? 4.492 -11.539 7.742 1 92.75 52 VAL B CA 1
ATOM 1621 C C . VAL B 1 52 ? 5.043 -10.125 7.609 1 92.75 52 VAL B C 1
ATOM 1623 O O . VAL B 1 52 ? 6.148 -9.836 8.078 1 92.75 52 VAL B O 1
ATOM 1626 N N . LEU B 1 53 ? 4.238 -9.297 7 1 93.06 53 LEU B N 1
ATOM 1627 C CA . LEU B 1 53 ? 4.641 -7.902 6.863 1 93.06 53 LEU B CA 1
ATOM 1628 C C . LEU B 1 53 ? 4.828 -7.258 8.234 1 93.06 53 LEU B C 1
ATOM 1630 O O . LEU B 1 53 ? 5.832 -6.582 8.477 1 93.06 53 LEU B O 1
ATOM 1634 N N . ALA B 1 54 ? 3.844 -7.504 9.086 1 92.69 54 ALA B N 1
ATOM 1635 C CA . ALA B 1 54 ? 3.887 -6.918 10.43 1 92.69 54 ALA B CA 1
ATOM 1636 C C . ALA B 1 54 ? 5.051 -7.48 11.234 1 92.69 54 ALA B C 1
ATOM 1638 O O . ALA B 1 54 ? 5.699 -6.75 11.992 1 92.69 54 ALA B O 1
ATOM 1639 N N . ILE B 1 55 ? 5.355 -8.695 11.102 1 89.44 55 ILE B N 1
ATOM 1640 C CA . ILE B 1 55 ? 6.477 -9.32 11.789 1 89.44 55 ILE B CA 1
ATOM 1641 C C . ILE B 1 55 ? 7.789 -8.703 11.312 1 89.44 55 ILE B C 1
ATOM 1643 O O . ILE B 1 55 ? 8.688 -8.445 12.117 1 89.44 55 ILE B O 1
ATOM 1647 N N . THR B 1 56 ? 7.793 -8.492 10.047 1 89.31 56 THR B N 1
ATOM 1648 C CA . THR B 1 56 ? 8.992 -7.883 9.477 1 89.31 56 THR B CA 1
ATOM 1649 C C . THR B 1 56 ? 9.203 -6.477 10.031 1 89.31 56 THR B C 1
ATOM 1651 O O . THR B 1 56 ? 10.336 -6.027 10.195 1 89.31 56 THR B O 1
ATOM 1654 N N . GLY B 1 57 ? 8.156 -5.832 10.312 1 85.62 57 GLY B N 1
ATOM 1655 C CA . GLY B 1 57 ? 8.242 -4.516 10.93 1 85.62 57 GLY B CA 1
ATOM 1656 C C . GLY B 1 57 ? 8.656 -4.566 12.383 1 85.62 57 GLY B C 1
ATOM 1657 O O . GLY B 1 57 ? 8.914 -3.531 13 1 85.62 57 GLY B O 1
ATOM 1658 N N . LYS B 1 58 ? 8.695 -5.648 12.938 1 81.38 58 LYS B N 1
ATOM 1659 C CA . LYS B 1 58 ? 9.18 -5.926 14.289 1 81.38 58 LYS B CA 1
ATOM 1660 C C . LYS B 1 58 ? 8.352 -5.191 15.336 1 81.38 58 LYS B C 1
ATOM 1662 O O . LYS B 1 58 ? 8.859 -4.828 16.391 1 81.38 58 LYS B O 1
ATOM 1667 N N . GLY B 1 59 ? 7.145 -4.785 14.938 1 81.12 59 GLY B N 1
ATOM 1668 C CA . GLY B 1 59 ? 6.277 -4.105 15.883 1 81.12 59 GLY B CA 1
ATOM 1669 C C . GLY B 1 59 ? 6.75 -2.709 16.234 1 81.12 59 GLY B C 1
ATOM 1670 O O . GLY B 1 59 ? 6.352 -2.152 17.266 1 81.12 59 GLY B O 1
ATOM 1671 N N . ARG B 1 60 ? 7.543 -2.127 15.453 1 83.38 60 ARG B N 1
ATOM 1672 C CA . ARG B 1 60 ? 8.109 -0.814 15.742 1 83.38 60 ARG B CA 1
ATOM 1673 C C . ARG B 1 60 ? 7.129 0.298 15.391 1 83.38 60 ARG B C 1
ATOM 1675 O O . ARG B 1 60 ? 7.238 1.414 15.898 1 83.38 60 ARG B O 1
ATOM 1682 N N . SER B 1 61 ? 6.238 -0.062 14.531 1 89.88 61 SER B N 1
ATOM 1683 C CA . SER B 1 61 ? 5.219 0.894 14.102 1 89.88 61 SER B CA 1
ATOM 1684 C C . SER B 1 61 ? 3.844 0.509 14.641 1 89.88 61 SER B C 1
ATOM 1686 O O . SER B 1 61 ? 3.617 -0.643 15.016 1 89.88 61 SER B O 1
ATOM 1688 N N . ARG B 1 62 ? 3.035 1.507 14.766 1 88.12 62 ARG B N 1
ATOM 1689 C CA . ARG B 1 62 ? 1.69 1.267 15.281 1 88.12 62 ARG B CA 1
ATOM 1690 C C . ARG B 1 62 ? 0.932 0.287 14.391 1 88.12 62 ARG B C 1
ATOM 1692 O O . ARG B 1 62 ? 0.217 -0.585 14.891 1 88.12 62 ARG B O 1
ATOM 1699 N N . TRP B 1 63 ? 1.081 0.468 13.078 1 92.31 63 TRP B N 1
ATOM 1700 C CA . TRP B 1 63 ? 0.34 -0.402 12.172 1 92.31 63 TRP B CA 1
ATOM 1701 C C . TRP B 1 63 ? 0.78 -1.854 12.328 1 92.31 63 TRP B C 1
ATOM 1703 O O . TRP B 1 63 ? -0.053 -2.764 12.336 1 92.31 63 TRP B O 1
ATOM 1713 N N . SER B 1 64 ? 2.084 -2.109 12.453 1 91.94 64 SER B N 1
ATOM 1714 C CA . SER B 1 64 ? 2.553 -3.486 12.578 1 91.94 64 SER B CA 1
ATOM 1715 C C . SER B 1 64 ? 2.086 -4.109 13.891 1 91.94 64 SER B C 1
ATOM 1717 O O . SER B 1 64 ? 1.682 -5.273 13.922 1 91.94 64 SER B O 1
ATOM 1719 N N . ARG B 1 65 ? 2.074 -3.287 14.898 1 90.81 65 ARG B N 1
ATOM 1720 C CA . ARG B 1 65 ? 1.583 -3.787 16.188 1 90.81 65 ARG B CA 1
ATOM 1721 C C . ARG B 1 65 ? 0.09 -4.09 16.109 1 90.81 65 ARG B C 1
ATOM 1723 O O . ARG B 1 65 ? -0.367 -5.105 16.641 1 90.81 65 ARG B O 1
ATOM 1730 N N . ALA B 1 66 ? -0.621 -3.258 15.5 1 92.19 66 ALA B N 1
ATOM 1731 C CA . ALA B 1 66 ? -2.064 -3.436 15.383 1 92.19 66 ALA B CA 1
ATOM 1732 C C . ALA B 1 66 ? -2.398 -4.711 14.609 1 92.19 66 ALA B C 1
ATOM 1734 O O . ALA B 1 66 ? -3.305 -5.453 14.992 1 92.19 66 ALA B O 1
ATOM 1735 N N . ILE B 1 67 ? -1.717 -5.004 13.547 1 91.06 67 ILE B N 1
ATOM 1736 C CA . ILE B 1 67 ? -1.949 -6.195 12.734 1 91.06 67 ILE B CA 1
ATOM 1737 C C . ILE B 1 67 ? -1.641 -7.445 13.555 1 91.06 67 ILE B C 1
ATOM 1739 O O . ILE B 1 67 ? -2.387 -8.43 13.508 1 91.06 67 ILE B O 1
ATOM 1743 N N . LEU B 1 68 ? -0.529 -7.363 14.273 1 87.81 68 LEU B N 1
ATOM 1744 C CA . LEU B 1 68 ? -0.117 -8.516 15.07 1 87.81 68 LEU B CA 1
ATOM 1745 C C . LEU B 1 68 ? -1.089 -8.766 16.219 1 87.81 68 LEU B C 1
ATOM 1747 O O . LEU B 1 68 ? -1.294 -9.906 16.625 1 87.81 68 LEU B O 1
ATOM 1751 N N . ALA B 1 69 ? -1.67 -7.672 16.75 1 85.62 69 ALA B N 1
ATOM 1752 C CA . ALA B 1 69 ? -2.572 -7.777 17.891 1 85.62 69 ALA B CA 1
ATOM 1753 C C . ALA B 1 69 ? -3.902 -8.406 17.484 1 85.62 69 ALA B C 1
ATOM 1755 O O . ALA B 1 69 ? -4.621 -8.945 18.328 1 85.62 69 ALA B O 1
ATOM 1756 N N . LYS B 1 70 ? -4.273 -8.156 16.266 1 74.06 70 LYS B N 1
ATOM 1757 C CA . LYS B 1 70 ? -5.527 -8.758 15.836 1 74.06 70 LYS B CA 1
ATOM 1758 C C . LYS B 1 70 ? -5.562 -10.25 16.156 1 74.06 70 LYS B C 1
ATOM 1760 O O . LYS B 1 70 ? -6.625 -10.805 16.453 1 74.06 70 LYS B O 1
ATOM 1765 N N . ARG B 1 71 ? -4.402 -10.758 16.031 1 59.28 71 ARG B N 1
ATOM 1766 C CA . ARG B 1 71 ? -4.359 -12.172 16.359 1 59.28 71 ARG B CA 1
ATOM 1767 C C . ARG B 1 71 ? -4.016 -12.383 17.828 1 59.28 71 ARG B C 1
ATOM 1769 O O . ARG B 1 71 ? -4.395 -13.391 18.422 1 59.28 71 ARG B O 1
ATOM 1776 N N . VAL B 1 72 ? -3.012 -11.344 18.312 1 51.28 72 VAL B N 1
ATOM 1777 C CA . VAL B 1 72 ? -2.588 -11.508 19.688 1 51.28 72 VAL B CA 1
ATOM 1778 C C . VAL B 1 72 ? -3.289 -10.477 20.578 1 51.28 72 VAL B C 1
ATOM 1780 O O . VAL B 1 72 ? -3.254 -9.273 20.281 1 51.28 72 VAL B O 1
ATOM 1783 N N . LYS B 1 73 ? -4.379 -10.695 21.062 1 48.56 73 LYS B N 1
ATOM 1784 C CA . LYS B 1 73 ? -4.824 -9.758 22.109 1 48.56 73 LYS B CA 1
ATOM 1785 C C . LYS B 1 73 ? -3.639 -9.047 22.75 1 48.56 73 LYS B C 1
ATOM 1787 O O . LYS B 1 73 ? -3.477 -9.086 23.969 1 48.56 73 LYS B O 1
ATOM 1792 N N . LEU B 1 74 ? -2.455 -8.82 22.109 1 45.03 74 LEU B N 1
ATOM 1793 C CA . LEU B 1 74 ? -1.304 -8.352 22.875 1 45.03 74 LEU B CA 1
ATOM 1794 C C . LEU B 1 74 ? -1.354 -6.84 23.062 1 45.03 74 LEU B C 1
ATOM 1796 O O . LEU B 1 74 ? -1.832 -6.121 22.172 1 45.03 74 LEU B O 1
ATOM 1800 N N . LYS B 1 75 ? -1.407 -6.477 24.266 1 42.81 75 LYS B N 1
ATOM 1801 C CA . LYS B 1 75 ? -1.261 -5.121 24.781 1 42.81 75 LYS B CA 1
ATOM 1802 C C . LYS B 1 75 ? -0.023 -4.438 24.219 1 42.81 75 LYS B C 1
ATOM 1804 O O . LYS B 1 75 ? 1.104 -4.766 24.578 1 42.81 75 LYS B O 1
ATOM 1809 N N . LEU B 1 76 ? 0.222 -4.359 22.938 1 47.88 76 LEU B N 1
ATOM 1810 C CA . LEU B 1 76 ? 1.422 -3.668 22.469 1 47.88 76 LEU B CA 1
ATOM 1811 C C . LEU B 1 76 ? 1.45 -2.23 22.984 1 47.88 76 LEU B C 1
ATOM 1813 O O . LEU B 1 76 ? 0.443 -1.521 22.906 1 47.88 76 LEU B O 1
ATOM 1817 N N . ARG B 1 77 ? 2.447 -1.876 23.766 1 47.34 77 ARG B N 1
ATOM 1818 C CA . ARG B 1 77 ? 2.703 -0.599 24.422 1 47.34 77 ARG B CA 1
ATOM 1819 C C . ARG B 1 77 ? 2.654 0.552 23.422 1 47.34 77 ARG B C 1
ATOM 1821 O O . ARG B 1 77 ? 3.342 0.522 22.406 1 47.34 77 ARG B O 1
ATOM 1828 N N . LYS B 1 78 ? 1.668 1.207 23.562 1 51.06 78 LYS B N 1
ATOM 1829 C CA . LYS B 1 78 ? 1.523 2.486 22.875 1 51.06 78 LYS B CA 1
ATOM 1830 C C . LYS B 1 78 ? 2.758 3.361 23.062 1 51.06 78 LYS B C 1
ATOM 1832 O O . LYS B 1 78 ? 3.17 3.613 24.203 1 51.06 78 LYS B O 1
ATOM 1837 N N . ARG B 1 79 ? 3.803 3.387 22.234 1 47.62 79 ARG B N 1
ATOM 1838 C CA . ARG B 1 79 ? 4.863 4.375 22.391 1 47.62 79 ARG B CA 1
ATOM 1839 C C . ARG B 1 79 ? 4.379 5.77 22.016 1 47.62 79 ARG B C 1
ATOM 1841 O O . ARG B 1 79 ? 3.928 5.996 20.891 1 47.62 79 ARG B O 1
ATOM 1848 N N . LYS B 1 80 ? 4.043 6.59 22.938 1 46.59 80 LYS B N 1
ATOM 1849 C CA . LYS B 1 80 ? 3.676 7.992 22.75 1 46.59 80 LYS B CA 1
ATOM 1850 C C . LYS B 1 80 ? 4.852 8.805 22.234 1 46.59 80 LYS B C 1
ATOM 1852 O O . LYS B 1 80 ? 5.883 8.922 22.891 1 46.59 80 LYS B O 1
ATOM 1857 N N . ARG B 1 81 ? 5.125 8.742 20.953 1 46.03 81 ARG B N 1
ATOM 1858 C CA . ARG B 1 81 ? 6.211 9.617 20.531 1 46.03 81 ARG B CA 1
ATOM 1859 C C . ARG B 1 81 ? 5.805 11.078 20.625 1 46.03 81 ARG B C 1
ATOM 1861 O O . ARG B 1 81 ? 4.723 11.461 20.172 1 46.03 81 ARG B O 1
ATOM 1868 N N . ARG B 1 82 ? 6.438 11.844 21.562 1 41.75 82 ARG B N 1
ATOM 1869 C CA . ARG B 1 82 ? 6.309 13.289 21.766 1 41.75 82 ARG B CA 1
ATOM 1870 C C . ARG B 1 82 ? 6.727 14.055 20.516 1 41.75 82 ARG B C 1
ATOM 1872 O O . ARG B 1 82 ? 7.895 14.023 20.125 1 41.75 82 ARG B O 1
ATOM 1879 N N . TRP B 1 83 ? 5.816 14.172 19.531 1 44.56 83 TRP B N 1
ATOM 1880 C CA . TRP B 1 83 ? 6.043 14.844 18.25 1 44.56 83 TRP B CA 1
ATOM 1881 C C . TRP B 1 83 ? 6.254 16.344 18.453 1 44.56 83 TRP B C 1
ATOM 1883 O O . TRP B 1 83 ? 5.465 17 19.141 1 44.56 83 TRP B O 1
ATOM 1893 N N . LYS B 1 84 ? 7.434 16.812 18.422 1 46.12 84 LYS B N 1
ATOM 1894 C CA . LYS B 1 84 ? 7.645 18.25 18.328 1 46.12 84 LYS B CA 1
ATOM 1895 C C . LYS B 1 84 ? 6.973 18.828 17.078 1 46.12 84 LYS B C 1
ATOM 1897 O O . LYS B 1 84 ? 7.184 18.328 15.977 1 46.12 84 LYS B O 1
ATOM 1902 N N . LYS B 1 85 ? 5.836 19.484 17.094 1 53 85 LYS B N 1
ATOM 1903 C CA . LYS B 1 85 ? 4.801 20.031 16.219 1 53 85 LYS B CA 1
ATOM 1904 C C . LYS B 1 85 ? 5.387 20.484 14.891 1 53 85 LYS B C 1
ATOM 1906 O O . LYS B 1 85 ? 4.812 20.234 13.828 1 53 85 LYS B O 1
ATOM 1911 N N . GLY B 1 86 ? 6.285 21.562 14.711 1 55.72 86 GLY B N 1
ATOM 1912 C CA . GLY B 1 86 ? 6.438 22.5 13.617 1 55.72 86 GLY B CA 1
ATOM 1913 C C . GLY B 1 86 ? 7.336 22 12.508 1 55.72 86 GLY B C 1
ATOM 1914 O O . GLY B 1 86 ? 6.914 21.891 11.359 1 55.72 86 GLY B O 1
ATOM 1915 N N . LYS B 1 87 ? 8.641 21.922 12.703 1 58.38 87 LYS B N 1
ATOM 1916 C CA . LYS B 1 87 ? 9.688 21.625 11.727 1 58.38 87 LYS B CA 1
ATOM 1917 C C . LYS B 1 87 ? 9.625 20.156 11.281 1 58.38 87 LYS B C 1
ATOM 1919 O O . LYS B 1 87 ? 9.883 19.844 10.117 1 58.38 87 LYS B O 1
ATOM 1924 N N . GLY B 1 88 ? 8.891 19.375 12.062 1 75.38 88 GLY B N 1
ATOM 1925 C CA . GLY B 1 88 ? 8.859 17.953 11.828 1 75.38 88 GLY B CA 1
ATOM 1926 C C . GLY B 1 88 ? 7.73 17.516 10.906 1 75.38 88 GLY B C 1
ATOM 1927 O O . GLY B 1 88 ? 7.898 16.609 10.094 1 75.38 88 GLY B O 1
ATOM 1928 N N . VAL B 1 89 ? 6.672 18.344 10.953 1 83.88 89 VAL B N 1
ATOM 1929 C CA . VAL B 1 89 ? 5.516 17.969 10.141 1 83.88 89 VAL B CA 1
ATOM 1930 C C . VAL B 1 89 ? 5.797 18.25 8.672 1 83.88 89 VAL B C 1
ATOM 1932 O O . VAL B 1 89 ? 5.457 17.453 7.801 1 83.88 89 VAL B O 1
ATOM 1935 N N . GLU B 1 90 ? 6.465 19.344 8.406 1 87.75 90 GLU B N 1
ATOM 1936 C CA . GLU B 1 90 ? 6.766 19.703 7.023 1 87.75 90 GLU B CA 1
ATOM 1937 C C . GLU B 1 90 ? 7.699 18.688 6.371 1 87.75 90 GLU B C 1
ATOM 1939 O O . GLU B 1 90 ? 7.527 18.344 5.199 1 87.75 90 GLU B O 1
ATOM 1944 N N . ARG B 1 91 ? 8.68 18.281 7.082 1 89.44 91 ARG B N 1
ATOM 1945 C CA . ARG B 1 91 ? 9.594 17.281 6.555 1 89.44 91 ARG B CA 1
ATOM 1946 C C . ARG B 1 91 ? 8.867 15.969 6.273 1 89.44 91 ARG B C 1
ATOM 1948 O O . ARG B 1 91 ? 9.117 15.32 5.254 1 89.44 91 ARG B O 1
ATOM 1955 N N . ARG B 1 92 ? 7.973 15.68 7.109 1 90 92 ARG B N 1
ATOM 1956 C CA . ARG B 1 92 ? 7.223 14.438 6.945 1 90 92 ARG B CA 1
ATOM 1957 C C . ARG B 1 92 ? 6.281 14.523 5.746 1 90 92 ARG B C 1
ATOM 1959 O O . ARG B 1 92 ? 6.105 13.547 5.02 1 90 92 ARG B O 1
ATOM 1966 N N . VAL B 1 93 ? 5.781 15.633 5.578 1 92.62 93 VAL B N 1
ATOM 1967 C CA . VAL B 1 93 ? 4.91 15.844 4.426 1 92.62 93 VAL B CA 1
ATOM 1968 C C . VAL B 1 93 ? 5.711 15.688 3.137 1 92.62 93 VAL B C 1
ATOM 1970 O O . VAL B 1 93 ? 5.27 15.023 2.199 1 92.62 93 VAL B O 1
ATOM 1973 N N . ARG B 1 94 ? 6.871 16.25 3.158 1 91.69 94 ARG B N 1
ATOM 1974 C CA . ARG B 1 94 ? 7.727 16.156 1.979 1 91.69 94 ARG B CA 1
ATOM 1975 C C . ARG B 1 94 ? 8.141 14.711 1.724 1 91.69 94 ARG B C 1
ATOM 1977 O O . ARG B 1 94 ? 8.133 14.25 0.58 1 91.69 94 ARG B O 1
ATOM 1984 N N . PHE B 1 95 ? 8.453 14.047 2.711 1 92.5 95 PHE B N 1
ATOM 1985 C CA . PHE B 1 95 ? 8.867 12.656 2.578 1 92.5 95 PHE B CA 1
ATOM 1986 C C . PHE B 1 95 ? 7.711 11.797 2.074 1 92.5 95 PHE B C 1
ATOM 1988 O O . PHE B 1 95 ? 7.887 10.984 1.161 1 92.5 95 PHE B O 1
ATOM 1995 N N . LEU B 1 96 ? 6.535 12.031 2.662 1 95.75 96 LEU B N 1
ATOM 1996 C CA . LEU B 1 96 ? 5.371 11.273 2.209 1 95.75 96 LEU B CA 1
ATOM 1997 C C . LEU B 1 96 ? 5.066 11.578 0.745 1 95.75 96 LEU B C 1
ATOM 1999 O O . LEU B 1 96 ? 4.707 10.672 -0.017 1 95.75 96 LEU B O 1
ATOM 2003 N N . GLY B 1 97 ? 5.184 12.781 0.401 1 95.44 97 GLY B N 1
ATOM 2004 C CA . GLY B 1 97 ? 5.008 13.156 -0.994 1 95.44 97 GLY B CA 1
ATOM 2005 C C . GLY B 1 97 ? 5.949 12.422 -1.932 1 95.44 97 GLY B C 1
ATOM 2006 O O . GLY B 1 97 ? 5.578 12.102 -3.062 1 95.44 97 GLY B O 1
ATOM 2007 N N . GLY B 1 98 ? 7.168 12.133 -1.466 1 94.69 98 GLY B N 1
ATOM 2008 C CA . GLY B 1 98 ? 8.148 11.414 -2.264 1 94.69 98 GLY B CA 1
ATOM 2009 C C . GLY B 1 98 ? 7.824 9.938 -2.422 1 94.69 98 GLY B C 1
ATOM 2010 O O . GLY B 1 98 ? 8.328 9.281 -3.334 1 94.69 98 GLY B O 1
ATOM 2011 N N . LEU B 1 99 ? 6.965 9.43 -1.604 1 94.81 99 LEU B N 1
ATOM 2012 C CA . LEU B 1 99 ? 6.613 8.008 -1.611 1 94.81 99 LEU B CA 1
ATOM 2013 C C . LEU B 1 99 ? 5.434 7.75 -2.539 1 94.81 99 LEU B C 1
ATOM 2015 O O . LEU B 1 99 ? 5.25 6.629 -3.018 1 94.81 99 LEU B O 1
ATOM 2019 N N . ILE B 1 100 ? 4.574 8.797 -2.783 1 95.88 100 ILE B N 1
ATOM 2020 C CA . ILE B 1 100 ? 3.375 8.664 -3.602 1 95.88 100 ILE B CA 1
ATOM 2021 C C . ILE B 1 100 ? 3.654 9.172 -5.016 1 95.88 100 ILE B C 1
ATOM 2023 O O . ILE B 1 100 ? 3.975 10.344 -5.207 1 95.88 100 ILE B O 1
ATOM 2027 N N . PRO B 1 101 ? 3.527 8.352 -5.949 1 92.75 101 PRO B N 1
ATOM 2028 C CA . PRO B 1 101 ? 3.854 8.766 -7.316 1 92.75 101 PRO B CA 1
ATOM 2029 C C . PRO B 1 101 ? 3.172 10.062 -7.723 1 92.75 101 PRO B C 1
ATOM 2031 O O . PRO B 1 101 ? 1.956 10.203 -7.566 1 92.75 101 PRO B O 1
ATOM 2034 N N . GLY B 1 102 ? 3.963 11.023 -8.203 1 91.94 102 GLY B N 1
ATOM 2035 C CA . GLY B 1 102 ? 3.434 12.266 -8.734 1 91.94 102 GLY B CA 1
ATOM 2036 C C . GLY B 1 102 ? 3.197 13.328 -7.676 1 91.94 102 GLY B C 1
ATOM 2037 O O . GLY B 1 102 ? 2.639 14.383 -7.957 1 91.94 102 GLY B O 1
ATOM 2038 N N . CYS B 1 103 ? 3.719 13.055 -6.402 1 94.56 103 CYS B N 1
ATOM 2039 C CA . CYS B 1 103 ? 3.305 13.961 -5.336 1 94.56 103 CYS B CA 1
ATOM 2040 C C . CYS B 1 103 ? 4.512 14.617 -4.68 1 94.56 103 CYS B C 1
ATOM 2042 O O . CYS B 1 103 ? 4.383 15.25 -3.631 1 94.56 103 CYS B O 1
ATOM 2044 N N . ARG B 1 104 ? 5.707 14.516 -5.152 1 92.56 104 ARG B N 1
ATOM 2045 C CA . ARG B 1 104 ? 6.949 14.969 -4.539 1 92.56 104 ARG B CA 1
ATOM 2046 C C . ARG B 1 104 ? 6.902 16.469 -4.246 1 92.56 104 ARG B C 1
ATOM 2048 O O . ARG B 1 104 ? 7.387 16.922 -3.207 1 92.56 104 ARG B O 1
ATOM 2055 N N . LYS B 1 105 ? 6.25 17.312 -5.066 1 91.75 105 LYS B N 1
ATOM 2056 C CA . LYS B 1 105 ? 6.262 18.766 -4.898 1 91.75 105 LYS B CA 1
ATOM 2057 C C . LYS B 1 105 ? 4.883 19.281 -4.508 1 91.75 105 LYS B C 1
ATOM 2059 O O . LYS B 1 105 ? 4.578 20.453 -4.711 1 91.75 105 LYS B O 1
ATOM 2064 N N . GLU B 1 106 ? 4.023 18.375 -4 1 93.31 106 GLU B N 1
ATOM 2065 C CA . GLU B 1 106 ? 2.652 18.766 -3.688 1 93.31 106 GLU B CA 1
ATOM 2066 C C . GLU B 1 106 ? 2.518 19.172 -2.223 1 93.31 106 GLU B C 1
ATOM 2068 O O . GLU B 1 106 ? 3.373 18.844 -1.398 1 93.31 106 GLU B O 1
ATOM 2073 N N . GLY B 1 107 ? 1.494 19.844 -1.841 1 91.62 107 GLY B N 1
ATOM 2074 C CA . GLY B 1 107 ? 1.228 20.281 -0.481 1 91.62 107 GLY B CA 1
ATOM 2075 C C . GLY B 1 107 ? 0.519 19.234 0.358 1 91.62 107 GLY B C 1
ATOM 2076 O O . GLY B 1 107 ? 0.138 18.188 -0.149 1 91.62 107 GLY B O 1
ATOM 2077 N N . LEU B 1 108 ? 0.333 19.516 1.64 1 91.94 108 LEU B N 1
ATOM 2078 C CA . LEU B 1 108 ? -0.232 18.594 2.621 1 91.94 108 LEU B CA 1
ATOM 2079 C C . LEU B 1 108 ? -1.608 18.109 2.18 1 91.94 108 LEU B C 1
ATOM 2081 O O . LEU B 1 108 ? -1.898 16.906 2.244 1 91.94 108 LEU B O 1
ATOM 2085 N N . THR B 1 109 ? -2.422 19.016 1.752 1 91.62 109 THR B N 1
ATOM 2086 C CA . THR B 1 109 ? -3.793 18.672 1.394 1 91.62 109 THR B CA 1
ATOM 2087 C C . THR B 1 109 ? -3.814 17.656 0.25 1 91.62 109 THR B C 1
ATOM 2089 O O . THR B 1 109 ? -4.496 16.625 0.333 1 91.62 109 THR B O 1
ATOM 2092 N N . VAL B 1 110 ? -3.057 17.875 -0.762 1 92.25 110 VAL B N 1
ATOM 2093 C CA . VAL B 1 110 ? -2.986 16.984 -1.906 1 92.25 110 VAL B CA 1
ATOM 2094 C C . VAL B 1 110 ? -2.383 15.641 -1.475 1 92.25 110 VAL B C 1
ATOM 2096 O O . VAL B 1 110 ? -2.889 14.578 -1.841 1 92.25 110 VAL B O 1
ATOM 2099 N N . ILE B 1 111 ? -1.325 15.719 -0.735 1 94.38 111 ILE B N 1
ATOM 2100 C CA . ILE B 1 111 ? -0.637 14.508 -0.293 1 94.38 111 ILE B CA 1
ATOM 2101 C C . ILE B 1 111 ? -1.592 13.641 0.525 1 94.38 111 ILE B C 1
ATOM 2103 O O . ILE B 1 111 ? -1.642 12.422 0.346 1 94.38 111 ILE B O 1
ATOM 2107 N N . LEU B 1 112 ? -2.385 14.234 1.366 1 94.88 112 LEU B N 1
ATOM 2108 C CA . LEU B 1 112 ? -3.355 13.492 2.162 1 94.88 112 LEU B CA 1
ATOM 2109 C C . LEU B 1 112 ? -4.422 12.859 1.27 1 94.88 112 LEU B C 1
ATOM 2111 O O . LEU B 1 112 ? -4.766 11.688 1.442 1 94.88 112 LEU B O 1
ATOM 2115 N N . GLU B 1 113 ? -4.891 13.602 0.317 1 93.06 113 GLU B N 1
ATOM 2116 C CA . GLU B 1 113 ? -5.906 13.094 -0.603 1 93.06 113 GLU B CA 1
ATOM 2117 C C . GLU B 1 113 ? -5.375 11.914 -1.415 1 93.06 113 GLU B C 1
ATOM 2119 O O . GLU B 1 113 ? -6.074 10.914 -1.589 1 93.06 113 GLU B O 1
ATOM 2124 N N . GLU B 1 114 ? -4.184 12.062 -1.88 1 94.62 114 GLU B N 1
ATOM 2125 C CA . GLU B 1 114 ? -3.578 11 -2.676 1 94.62 114 GLU B CA 1
ATOM 2126 C C . GLU B 1 114 ? -3.268 9.773 -1.818 1 94.62 114 GLU B C 1
ATOM 2128 O O . GLU B 1 114 ? -3.424 8.641 -2.27 1 94.62 114 GLU B O 1
ATOM 2133 N N . ALA B 1 115 ? -2.834 10.008 -0.632 1 96.38 115 ALA B N 1
ATOM 2134 C CA . ALA B 1 115 ? -2.584 8.891 0.271 1 96.38 115 ALA B CA 1
ATOM 2135 C C . ALA B 1 115 ? -3.871 8.125 0.562 1 96.38 115 ALA B C 1
ATOM 2137 O O . ALA B 1 115 ? -3.873 6.891 0.587 1 96.38 115 ALA B O 1
ATOM 2138 N N . ILE B 1 116 ? -4.949 8.781 0.742 1 95 116 ILE B N 1
ATOM 2139 C CA . ILE B 1 116 ? -6.254 8.203 1.045 1 95 116 ILE B CA 1
ATOM 2140 C C . ILE B 1 116 ? -6.727 7.344 -0.127 1 95 116 ILE B C 1
ATOM 2142 O O . ILE B 1 116 ? -7.402 6.332 0.068 1 95 116 ILE B O 1
ATOM 2146 N N . ASP B 1 117 ? -6.336 7.73 -1.247 1 92.88 117 ASP B N 1
ATOM 2147 C CA . ASP B 1 117 ? -6.703 6.953 -2.428 1 92.88 117 ASP B CA 1
ATOM 2148 C C . ASP B 1 117 ? -5.695 5.836 -2.688 1 92.88 117 ASP B C 1
ATOM 2150 O O . ASP B 1 117 ? -6.074 4.73 -3.08 1 92.88 117 ASP B O 1
ATOM 2154 N N . TYR B 1 118 ? -4.359 6.07 -2.488 1 95 118 TYR B N 1
ATOM 2155 C CA . TYR B 1 118 ? -3.264 5.184 -2.854 1 95 118 TYR B CA 1
ATOM 2156 C C . TYR B 1 118 ? -3.199 3.98 -1.919 1 95 118 TYR B C 1
ATOM 2158 O O . TYR B 1 118 ? -2.953 2.855 -2.359 1 95 118 TYR B O 1
ATOM 2166 N N . ILE B 1 119 ? -3.426 4.156 -0.698 1 95.38 119 ILE B N 1
ATOM 2167 C CA . ILE B 1 119 ? -3.293 3.086 0.284 1 95.38 119 ILE B CA 1
ATOM 2168 C C . ILE B 1 119 ? -4.34 2.008 0.018 1 95.38 119 ILE B C 1
ATOM 2170 O O . ILE B 1 119 ? -4 0.833 -0.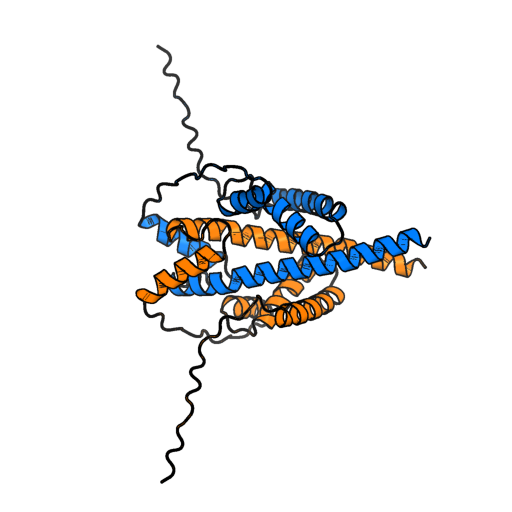149 1 95.38 119 ILE B O 1
ATOM 2174 N N . PRO B 1 120 ? -5.66 2.387 -0.107 1 94.69 120 PRO B N 1
ATOM 2175 C CA . PRO B 1 120 ? -6.617 1.329 -0.437 1 94.69 120 PRO B CA 1
ATOM 2176 C C . PRO B 1 120 ? -6.332 0.673 -1.785 1 94.69 120 PRO B C 1
ATOM 2178 O O . PRO B 1 120 ? -6.602 -0.518 -1.966 1 94.69 120 PRO B O 1
ATOM 2181 N N . ALA B 1 121 ? -5.805 1.41 -2.691 1 93.69 121 ALA B N 1
ATOM 2182 C CA . ALA B 1 121 ? -5.434 0.824 -3.977 1 93.69 121 ALA B CA 1
ATOM 2183 C C . ALA B 1 121 ? -4.363 -0.251 -3.801 1 93.69 121 ALA B C 1
ATOM 2185 O O . ALA B 1 121 ? -4.465 -1.335 -4.379 1 93.69 121 ALA B O 1
ATOM 2186 N N . LEU B 1 122 ? -3.34 0.036 -2.992 1 94.62 122 LEU B N 1
ATOM 2187 C CA . LEU B 1 122 ? -2.293 -0.939 -2.709 1 94.62 122 LEU B CA 1
ATOM 2188 C C . LEU B 1 122 ? -2.859 -2.15 -1.976 1 94.62 122 LEU B C 1
ATOM 2190 O O . LEU B 1 122 ? -2.479 -3.287 -2.26 1 94.62 122 LEU B O 1
ATOM 2194 N N . GLU B 1 123 ? -3.807 -1.857 -1.038 1 93.06 123 GLU B N 1
ATOM 2195 C CA . GLU B 1 123 ? -4.445 -2.947 -0.306 1 93.06 123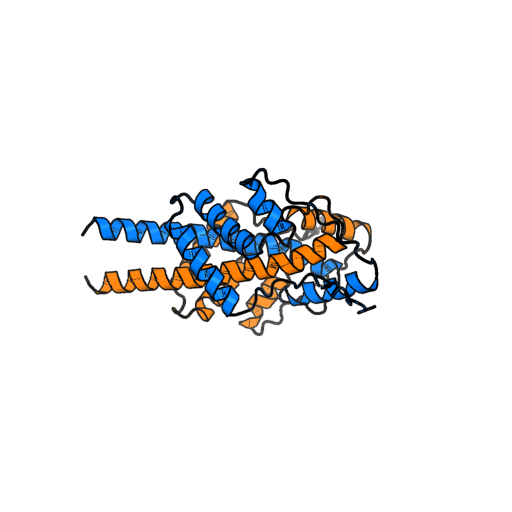 GLU B CA 1
ATOM 2196 C C . GLU B 1 123 ? -5.246 -3.848 -1.244 1 93.06 123 GLU B C 1
ATOM 2198 O O . GLU B 1 123 ? -5.23 -5.07 -1.1 1 93.06 123 GLU B O 1
ATOM 2203 N N . MET B 1 124 ? -5.934 -3.248 -2.162 1 91.62 124 MET B N 1
ATOM 2204 C CA . MET B 1 124 ? -6.664 -4.027 -3.158 1 91.62 124 MET B CA 1
ATOM 2205 C C . MET B 1 124 ? -5.711 -4.879 -3.988 1 91.62 124 MET B C 1
ATOM 2207 O O . MET B 1 124 ? -6.02 -6.027 -4.309 1 91.62 124 MET B O 1
ATOM 2211 N N . GLN B 1 125 ? -4.582 -4.328 -4.363 1 92.38 125 GLN B N 1
ATOM 2212 C CA . GLN B 1 125 ? -3.602 -5.074 -5.141 1 92.38 125 GLN B CA 1
ATOM 2213 C C . GLN B 1 125 ? -3.08 -6.277 -4.363 1 92.38 125 GLN B C 1
ATOM 2215 O O . GLN B 1 125 ? -2.986 -7.383 -4.906 1 92.38 125 GLN B O 1
ATOM 2220 N N . VAL B 1 126 ? -2.803 -6.145 -3.133 1 92.12 126 VAL B N 1
ATOM 2221 C CA . VAL B 1 126 ? -2.346 -7.242 -2.285 1 92.12 126 VAL B CA 1
ATOM 2222 C C . VAL B 1 126 ? -3.426 -8.32 -2.203 1 92.12 126 VAL B C 1
ATOM 2224 O O . VAL B 1 126 ? -3.135 -9.508 -2.326 1 92.12 126 VAL B O 1
ATOM 2227 N N . ARG B 1 127 ? -4.676 -7.906 -2.055 1 90.81 127 ARG B N 1
ATOM 2228 C CA . ARG B 1 127 ? -5.785 -8.844 -1.994 1 90.81 127 ARG B CA 1
ATOM 2229 C C . ARG B 1 127 ? -5.891 -9.656 -3.285 1 90.81 127 ARG B C 1
ATOM 2231 O O . ARG B 1 127 ? -6.074 -10.875 -3.248 1 90.81 127 ARG B O 1
ATOM 2238 N N . ALA B 1 128 ? -5.785 -8.945 -4.332 1 92.44 128 ALA B N 1
ATOM 2239 C CA . ALA B 1 128 ? -5.906 -9.609 -5.625 1 92.44 128 ALA B CA 1
ATOM 2240 C C . ALA B 1 128 ? -4.738 -10.562 -5.867 1 92.44 128 ALA B C 1
ATOM 2242 O O . ALA B 1 128 ? -4.926 -11.664 -6.398 1 92.44 128 ALA B O 1
ATOM 2243 N N . MET B 1 129 ? -3.547 -10.148 -5.488 1 90.94 129 MET B N 1
ATOM 2244 C CA . MET B 1 129 ? -2.365 -10.984 -5.66 1 90.94 129 MET B CA 1
ATOM 2245 C C . MET B 1 129 ? -2.455 -12.234 -4.789 1 90.94 129 MET B C 1
ATOM 2247 O O . MET B 1 129 ? -2.018 -13.312 -5.199 1 90.94 129 MET B O 1
ATOM 2251 N N . THR B 1 130 ? -2.986 -12.047 -3.656 1 88.69 130 THR B N 1
ATOM 2252 C CA . THR B 1 130 ? -3.193 -13.18 -2.766 1 88.69 130 THR B CA 1
ATOM 2253 C C . THR B 1 130 ? -4.18 -14.172 -3.375 1 88.69 130 THR B C 1
ATOM 2255 O O . THR B 1 130 ? -3.979 -15.391 -3.293 1 88.69 130 THR B O 1
ATOM 2258 N N . ALA B 1 131 ? -5.227 -13.602 -3.918 1 88.88 131 ALA B N 1
ATOM 2259 C CA . ALA B 1 131 ? -6.215 -14.461 -4.566 1 88.88 131 ALA B CA 1
ATOM 2260 C C . ALA B 1 131 ? -5.602 -15.219 -5.742 1 88.88 131 ALA B C 1
ATOM 2262 O O . ALA B 1 131 ? -5.895 -16.391 -5.949 1 88.88 131 ALA B O 1
ATOM 2263 N N . LEU B 1 132 ? -4.762 -14.562 -6.477 1 87.94 132 LEU B N 1
ATOM 2264 C CA . LEU B 1 132 ? -4.082 -15.18 -7.609 1 87.94 132 LEU B CA 1
ATOM 2265 C C . LEU B 1 132 ? -3.129 -16.266 -7.141 1 87.94 132 LEU B C 1
ATOM 2267 O O . LEU B 1 132 ? -3.037 -17.328 -7.766 1 87.94 132 LEU B O 1
ATOM 2271 N N . PHE B 1 133 ? -2.42 -16.062 -6.137 1 87.12 133 PHE B N 1
ATOM 2272 C CA . PHE B 1 133 ? -1.522 -17.062 -5.559 1 87.12 133 PHE B CA 1
ATOM 2273 C C . PHE B 1 133 ? -2.289 -18.312 -5.156 1 87.12 133 PHE B C 1
ATOM 2275 O O . PHE B 1 133 ? -1.842 -19.438 -5.418 1 87.12 133 PHE B O 1
ATOM 2282 N N . ASN B 1 134 ? -3.438 -18.016 -4.52 1 84.81 134 ASN B N 1
ATOM 2283 C CA . ASN B 1 134 ? -4.266 -19.141 -4.09 1 84.81 134 ASN B CA 1
ATOM 2284 C C . ASN B 1 134 ? -4.711 -20 -5.27 1 84.81 134 ASN B C 1
ATOM 2286 O O . ASN B 1 134 ? -4.711 -21.219 -5.184 1 84.81 134 ASN B O 1
ATOM 2290 N N . LEU B 1 135 ? -5.039 -19.375 -6.281 1 83.94 135 LEU B N 1
ATOM 2291 C CA . LEU B 1 135 ? -5.469 -20.078 -7.484 1 83.94 135 LEU B CA 1
ATOM 2292 C C . LEU B 1 135 ? -4.32 -20.891 -8.078 1 83.94 135 LEU B C 1
ATOM 2294 O O . LEU B 1 135 ? -4.5 -22.062 -8.43 1 83.94 135 LEU B O 1
ATOM 2298 N N . LEU B 1 136 ? -3.166 -20.328 -8.102 1 83.88 136 LEU B N 1
ATOM 2299 C CA . LEU B 1 136 ? -2.01 -20.969 -8.719 1 83.88 136 LEU B CA 1
ATOM 2300 C C . LEU B 1 136 ? -1.476 -22.078 -7.832 1 83.88 136 LEU B C 1
ATOM 2302 O O . LEU B 1 136 ? -1.054 -23.125 -8.328 1 83.88 136 LEU B O 1
ATOM 2306 N N . SER B 1 137 ? -1.504 -21.906 -6.625 1 83.94 137 SER B N 1
ATOM 2307 C CA . SER B 1 137 ? -1.014 -22.906 -5.684 1 83.94 137 SER B CA 1
ATOM 2308 C C . SER B 1 137 ? -1.935 -24.125 -5.641 1 83.94 137 SER B C 1
ATOM 2310 O O . SER B 1 137 ? -1.477 -25.25 -5.434 1 83.94 137 SER B O 1
ATOM 2312 N N . SER B 1 138 ? -3.197 -23.875 -5.738 1 80.06 138 SER B N 1
ATOM 2313 C CA . SER B 1 138 ? -4.148 -24.984 -5.777 1 80.06 138 SER B CA 1
ATOM 2314 C C . SER B 1 138 ? -4.023 -25.781 -7.07 1 80.06 138 SER B C 1
ATOM 2316 O O . SER B 1 138 ? -4.16 -27.016 -7.07 1 80.06 138 SER B O 1
ATOM 2318 N N . ALA B 1 139 ? -3.703 -25.172 -8.055 1 75.69 139 ALA B N 1
ATOM 2319 C CA . ALA B 1 139 ? -3.52 -25.844 -9.336 1 75.69 139 ALA B CA 1
ATOM 2320 C C . ALA B 1 139 ? -2.27 -26.719 -9.32 1 75.69 139 ALA B C 1
ATOM 2322 O O . ALA B 1 139 ? -2.26 -27.812 -9.898 1 75.69 139 ALA B O 1
ATOM 2323 N N . SER B 1 140 ? -1.312 -26.234 -8.719 1 71.06 140 SER B N 1
ATOM 2324 C CA . SER B 1 140 ? -0.081 -27.016 -8.625 1 71.06 140 SER B CA 1
ATOM 2325 C C . SER B 1 140 ? -0.244 -28.203 -7.68 1 71.06 140 SER B C 1
ATOM 2327 O O . SER B 1 140 ? 0.362 -29.25 -7.883 1 71.06 140 SER B O 1
ATOM 2329 N N . ALA B 1 141 ? -1.054 -28.031 -6.711 1 70.12 141 ALA B N 1
ATOM 2330 C CA . ALA B 1 141 ? -1.29 -29.125 -5.766 1 70.12 141 ALA B CA 1
ATOM 2331 C C . ALA B 1 141 ? -2.121 -30.234 -6.406 1 70.12 141 ALA B C 1
ATOM 2333 O O . ALA B 1 141 ? -1.904 -31.406 -6.133 1 70.12 141 ALA B O 1
ATOM 2334 N N . SER B 1 142 ? -3.029 -29.828 -7.156 1 65.25 142 SER B N 1
ATOM 2335 C CA . SER B 1 142 ? -3.842 -30.828 -7.844 1 65.25 142 SER B CA 1
ATOM 2336 C C . SER B 1 142 ? -3.031 -31.562 -8.906 1 65.25 142 SER B C 1
ATOM 2338 O O . SER B 1 142 ? -3.275 -32.75 -9.172 1 65.25 142 SER B O 1
ATOM 2340 N N . ALA B 1 143 ? -2.092 -30.938 -9.484 1 63.28 143 ALA B N 1
ATOM 2341 C CA . ALA B 1 143 ? -1.275 -31.578 -10.508 1 63.28 143 ALA B CA 1
ATOM 2342 C C . ALA B 1 143 ? -0.296 -32.562 -9.891 1 63.28 143 ALA B C 1
ATOM 2344 O O . ALA B 1 143 ? 0.082 -33.562 -10.523 1 63.28 143 ALA B O 1
ATOM 2345 N N . SER B 1 144 ? 0.141 -32.312 -8.805 1 59.06 144 SER B N 1
ATOM 2346 C CA . SER B 1 144 ? 1.078 -33.219 -8.172 1 59.06 144 SER B CA 1
ATOM 2347 C C . SER B 1 144 ? 0.363 -34.469 -7.641 1 59.06 144 SER B C 1
ATOM 2349 O O . SER B 1 144 ? 0.972 -35.531 -7.496 1 59.06 144 SER B O 1
ATOM 2351 N N . THR B 1 145 ? -0.837 -34.312 -7.234 1 58.06 145 THR B N 1
ATOM 2352 C CA . THR B 1 145 ? -1.504 -35.531 -6.754 1 58.06 145 THR B CA 1
ATOM 2353 C C . THR B 1 145 ? -1.967 -36.375 -7.922 1 58.06 145 THR B C 1
ATOM 2355 O O . THR B 1 145 ? -2.256 -37.562 -7.746 1 58.06 145 THR B O 1
ATOM 2358 N N . SER B 1 146 ? -2.137 -35.844 -9.039 1 51.84 146 SER B N 1
ATOM 2359 C CA . SER B 1 146 ? -2.602 -36.688 -10.125 1 51.84 146 SER B CA 1
ATOM 2360 C C . SER B 1 146 ? -1.449 -37.469 -10.742 1 51.84 146 SER B C 1
ATOM 2362 O O . SER B 1 146 ? -1.67 -38.375 -11.555 1 51.84 146 SER B O 1
ATOM 2364 N N . THR B 1 147 ? -0.201 -37.219 -10.445 1 42.19 147 THR B N 1
ATOM 2365 C CA . THR B 1 147 ? 0.767 -38.188 -10.922 1 42.19 147 THR B CA 1
ATOM 2366 C C . THR B 1 147 ? 1.022 -39.281 -9.867 1 42.19 147 THR B C 1
ATOM 2368 O O . THR B 1 147 ? 1.059 -38.969 -8.672 1 42.19 147 THR B O 1
#

Solvent-accessible surface area (backbone atoms only — not comparable to full-atom values): 16841 Å² total; per-residue (Å²): 135,84,80,77,77,74,77,75,72,71,76,67,82,69,71,78,63,58,78,37,68,67,52,45,50,53,49,37,54,51,42,52,54,42,52,72,69,34,58,86,42,63,66,52,33,42,49,42,51,53,42,47,54,18,56,71,50,65,48,76,41,58,39,23,35,39,57,48,24,74,77,35,88,55,84,67,78,79,75,82,74,86,71,70,74,68,79,52,44,57,54,46,45,43,52,42,11,62,71,40,51,73,25,55,89,55,53,64,65,56,41,48,54,49,47,55,53,48,51,49,47,53,51,43,50,48,52,38,51,43,43,50,47,46,55,53,52,51,52,52,53,54,56,58,66,72,100,135,84,80,76,77,75,77,74,71,71,75,65,82,69,71,78,63,58,76,38,67,66,53,44,51,52,50,36,54,52,40,52,55,44,53,73,69,35,58,89,41,64,65,53,34,42,50,40,52,51,42,48,54,17,56,70,49,65,49,76,42,60,41,23,36,39,57,48,22,74,76,36,90,53,82,67,78,79,76,79,75,83,72,70,71,69,80,52,43,56,52,46,45,43,53,41,12,62,72,39,51,75,24,55,89,54,53,64,66,55,41,48,54,49,47,56,53,47,52,47,47,52,52,43,49,46,51,39,50,42,46,50,47,47,55,53,52,50,51,53,52,56,54,57,64,72,101

InterPro domains:
  IPR036638 Helix-loop-helix DNA-binding domain superfamily [SSF47459] (71-138)
  IPR044549 Transcription factor IBH1-like, bHLH domain [cd11444] (89-13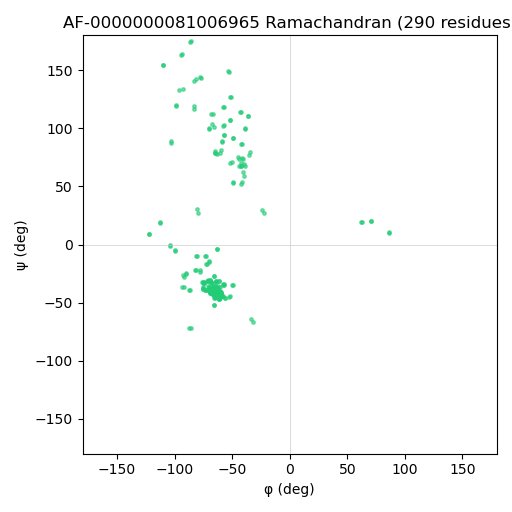2)
  IPR044660 Transcription factor IBH1-like [PTHR33124] (19-138)

Secondary structure (DSSP, 8-state):
-----------------TT-HHHHHHHHHHHHHHHHHS-S-HHHHHHHHHHHHHHHTTT-SHHHHHHHHHHS------------SHHHHHHHHHHHHHHSTT-TT--HHHHHHHHHHHHHHHHHHHHHHHHHHHHHHHHHHHHHH--/-----------------TT-HHHHHHHHHHHHHHHHHS-S-HHHHHHHHHHHHHHHTTT-SHHHHHHHHHHS------------SHHHHHHHHHHHHHHSTT-TT--HHHHHHHHHHHHHHHHHHHHHHHHHHHHHHHHHHHHHH--